Protein 2A2F (pdb70)

Secondary structure (DSSP, 8-state):
-HHHHHHHHHHHHHHHHHHHHHHHHHHHHHHHHTTPBP----HHHHHHHHTTS-----------SSSBTHHHHHHHHHHHHHHHHHHHHHHTT--HHHHHHHHHHHHHHHHHHHHHHHHHHHHT-TTS-HHHHHHHHHHHHHHHTTHHHHHHHHHHHHT-----S---TTHHHHHHHHHHHHHHHHHHTT--TT----S--HHHHHHHHHHHHHHHTTTTTSHHHHHHHHHHHHHHHHHHHHHHHT---TTHHHHHHHHHHHHHHHTT-SSSS--SSTTGGGGHHHHHHHHHHH--

Sequence (296 aa):
NILWELLHNMRDHYNEVLLQRWVHVFREILDKEQFLPMVVQNTEEYECIIERFPFHSEQLEPKKFPFSRMVPEVYHQAKEFMYACMKFAEELTLSPNEVAAMVRKAANLLLTRSFSGCLSVVFRQPSITLTQLIQIIIDTQYLEKAGPFLDEFVCHMTNTERAMFHVARQDAEKQVGLRICSKIDEFFELSAYDWLPGIASAFITDMISYLKSTFDSFAFKLPHIAQAACRRTFEHIAEKIYSIMYDSTGALTQINLDLMQCEFFAASEPVPGLKEGELSKYFLRNRQLLDLLILE

B-factor: mean 80.94, std 17.64, range [48.38, 144.75]

Structure (mmCIF, N/CA/C/O backbone):
data_2A2F
#
_entry.id   2A2F
#
_cell.length_a   80.5
_cell.length_b   93.9
_cell.length_c   123.5
_cell.angle_alpha   90
_cell.angle_beta   90
_cell.angle_gamma   90
#
_symmetry.space_group_name_H-M   'C 2 2 21'
#
loop_
_entity.id
_entity.type
_entity.pdbx_description
1 polymer 'Exocyst complex component Sec15'
2 water water
#
loop_
_atom_site.group_PDB
_atom_site.id
_atom_site.type_symbol
_atom_site.label_atom_id
_atom_site.label_alt_id
_atom_site.label_comp_id
_atom_site.label_asym_id
_atom_site.label_entity_id
_atom_site.label_seq_id
_atom_site.pdbx_PDB_ins_code
_atom_site.Cartn_x
_atom_site.Cartn_y
_atom_site.Cartn_z
_atom_site.occupancy
_atom_site.B_iso_or_equiv
_atom_site.auth_seq_id
_atom_site.auth_comp_id
_atom_site.auth_asym_id
_atom_site.auth_atom_id
_atom_site.pdbx_PDB_model_num
ATOM 1 N N . ASN A 1 3 ? 23.709 31.254 89.824 1.00 77.99 3 ASN X N 1
ATOM 2 C CA . ASN A 1 3 ? 24.509 30.834 91.007 1.00 79.26 3 ASN X CA 1
ATOM 3 C C . ASN A 1 3 ? 25.725 31.745 91.163 1.00 80.78 3 ASN X C 1
ATOM 4 O O . ASN A 1 3 ? 26.717 31.620 90.430 1.00 81.19 3 ASN X O 1
ATOM 9 N N . ILE A 1 4 ? 25.633 32.660 92.129 1.00 79.00 4 ILE X N 1
ATOM 10 C CA . ILE A 1 4 ? 26.685 33.626 92.409 1.00 76.22 4 ILE X CA 1
ATOM 11 C C . ILE A 1 4 ? 28.005 32.963 92.773 1.00 74.42 4 ILE X C 1
ATOM 12 O O . ILE A 1 4 ? 29.074 33.453 92.391 1.00 73.59 4 ILE X O 1
ATOM 17 N N . LEU A 1 5 ? 27.935 31.851 93.502 1.00 72.19 5 LEU X N 1
ATOM 18 C CA . LEU A 1 5 ? 29.144 31.148 93.915 1.00 69.81 5 LEU X CA 1
ATOM 19 C C . LEU A 1 5 ? 29.813 30.468 92.739 1.00 68.34 5 LEU X C 1
ATOM 20 O O . LEU A 1 5 ? 31.030 30.315 92.713 1.00 66.94 5 LEU X O 1
ATOM 25 N N . TRP A 1 6 ? 29.011 30.074 91.761 1.00 69.10 6 TRP X N 1
ATOM 26 C CA . TRP A 1 6 ? 29.520 29.406 90.575 1.00 72.60 6 TRP X CA 1
ATOM 27 C C . TRP A 1 6 ? 30.153 30.445 89.672 1.00 73.21 6 TRP X C 1
ATOM 28 O O . TRP A 1 6 ? 31.254 30.250 89.157 1.00 73.40 6 TRP X O 1
ATOM 39 N N . GLU A 1 7 ? 29.458 31.563 89.489 1.00 75.02 7 GLU X N 1
ATOM 40 C CA . GLU A 1 7 ? 29.982 32.641 88.663 1.00 75.09 7 GLU X CA 1
ATOM 41 C C . GLU A 1 7 ? 31.259 33.195 89.310 1.00 72.49 7 GLU X C 1
ATOM 42 O O . GLU A 1 7 ? 32.144 33.700 88.622 1.00 72.60 7 GLU X O 1
ATOM 48 N N . LEU A 1 8 ? 31.370 33.079 90.628 1.00 69.56 8 LEU X N 1
ATOM 49 C CA . LEU A 1 8 ? 32.566 33.551 91.309 1.00 69.41 8 LEU X CA 1
ATOM 50 C C . LEU A 1 8 ? 33.766 32.653 90.987 1.00 70.65 8 LEU X C 1
ATOM 51 O O . LEU A 1 8 ? 34.878 33.148 90.795 1.00 70.53 8 LEU X O 1
ATOM 56 N N . LEU A 1 9 ? 33.535 31.335 90.940 1.00 70.26 9 LEU X N 1
ATOM 57 C CA . LEU A 1 9 ? 34.581 30.351 90.627 1.00 67.84 9 LEU X CA 1
ATOM 58 C C . LEU A 1 9 ? 35.049 30.606 89.211 1.00 67.54 9 LEU X C 1
ATOM 59 O O . LEU A 1 9 ? 36.249 30.571 88.924 1.00 64.90 9 LEU X O 1
ATOM 64 N N . HIS A 1 10 ? 34.076 30.850 88.338 1.00 68.08 10 HIS X N 1
ATOM 65 C CA . HIS A 1 10 ? 34.328 31.132 86.932 1.00 73.35 10 HIS X CA 1
ATOM 66 C C . HIS A 1 10 ? 35.253 32.309 86.740 1.00 74.16 10 HIS X C 1
ATOM 67 O O . HIS A 1 10 ? 36.190 32.242 85.952 1.00 75.89 10 HIS X O 1
ATOM 74 N N . ASN A 1 11 ? 34.980 33.393 87.459 1.00 74.13 11 ASN X N 1
ATOM 75 C CA . ASN A 1 11 ? 35.790 34.592 87.347 1.00 74.11 11 ASN X CA 1
ATOM 76 C C . ASN A 1 11 ? 37.197 34.335 87.840 1.00 72.39 11 ASN X C 1
ATOM 77 O O . ASN A 1 11 ? 38.163 34.768 87.210 1.00 72.25 11 ASN X O 1
ATOM 82 N N . MET A 1 12 ? 37.323 33.621 88.954 1.00 71.33 12 MET X N 1
ATOM 83 C CA . MET A 1 12 ? 38.645 33.297 89.484 1.00 71.07 12 MET X CA 1
ATOM 84 C C . MET A 1 12 ? 39.478 32.547 88.440 1.00 71.37 12 MET X C 1
ATOM 85 O O . MET A 1 12 ? 40.675 32.811 88.293 1.00 70.69 12 MET X O 1
ATOM 90 N N . ARG A 1 13 ? 38.842 31.626 87.713 1.00 71.63 13 ARG X N 1
ATOM 91 C CA . ARG A 1 13 ? 39.531 30.870 86.673 1.00 72.98 13 ARG X CA 1
ATOM 92 C C . ARG A 1 13 ? 39.920 31.794 85.520 1.00 72.11 13 ARG X C 1
ATOM 93 O O . ARG A 1 13 ? 41.053 31.756 85.047 1.00 72.27 13 ARG X O 1
ATOM 101 N N . ASP A 1 14 ? 38.990 32.626 85.064 1.00 71.88 14 ASP X N 1
ATOM 102 C CA . ASP A 1 14 ? 39.299 33.569 83.989 1.00 71.36 14 ASP X CA 1
ATOM 103 C C . ASP A 1 14 ? 40.438 34.487 84.413 1.00 69.81 14 ASP X C 1
ATOM 104 O O . ASP A 1 14 ? 41.308 34.830 83.615 1.00 69.56 14 ASP X O 1
ATOM 109 N N . HIS A 1 15 ? 40.445 34.886 85.673 1.00 68.93 15 HIS X N 1
ATOM 110 C CA . HIS A 1 15 ? 41.514 35.747 86.133 1.00 70.82 15 HIS X CA 1
ATOM 111 C C . HIS A 1 15 ? 42.839 34.979 86.119 1.00 71.09 15 HIS X C 1
ATOM 112 O O . HIS A 1 15 ? 43.841 35.478 85.597 1.00 71.25 15 HIS X O 1
ATOM 119 N N . TYR A 1 16 ? 42.845 33.768 86.681 1.00 70.69 16 TYR X N 1
ATOM 120 C CA . TYR A 1 16 ? 44.070 32.957 86.729 1.00 70.55 16 TYR X CA 1
ATOM 121 C C . TYR A 1 16 ? 44.644 32.748 85.324 1.00 70.70 16 TYR X C 1
ATOM 122 O O . TYR A 1 16 ? 45.862 32.802 85.117 1.00 68.43 16 TYR X O 1
ATOM 131 N N . ASN A 1 17 ? 43.753 32.499 84.368 1.00 71.14 17 ASN X N 1
ATOM 132 C C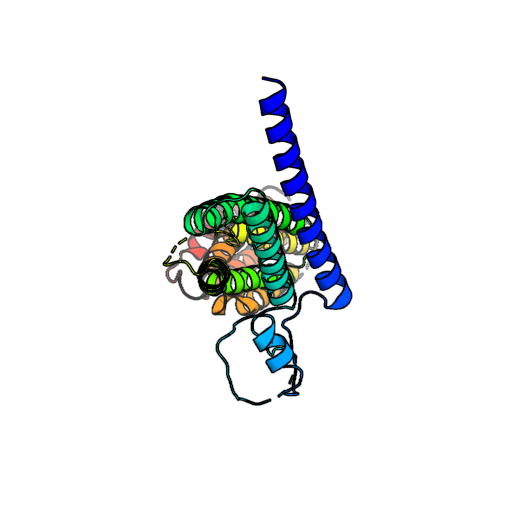A . ASN A 1 17 ? 44.146 32.295 82.983 1.00 72.81 17 ASN X CA 1
ATOM 133 C C . ASN A 1 17 ? 44.794 33.567 82.474 1.00 73.64 17 ASN X C 1
ATOM 134 O O . ASN A 1 17 ? 45.796 33.523 81.763 1.00 75.72 17 ASN X O 1
ATOM 139 N N . GLU A 1 18 ? 44.210 34.698 82.859 1.00 73.72 18 GLU X N 1
ATOM 140 C CA . GLU A 1 18 ? 44.687 36.012 82.454 1.00 72.42 18 GLU X CA 1
ATOM 141 C C . GLU A 1 18 ? 46.067 36.305 83.025 1.00 70.12 18 GLU X C 1
ATOM 142 O O . GLU A 1 18 ? 46.922 36.864 82.350 1.00 71.02 18 GLU X O 1
ATOM 148 N N . VAL A 1 19 ? 46.284 35.938 84.279 1.00 67.61 19 VAL X N 1
ATOM 149 C CA . VAL A 1 19 ? 47.583 36.150 84.899 1.00 64.72 19 VAL X CA 1
ATOM 150 C C . VAL A 1 19 ? 48.646 35.288 84.204 1.00 66.24 19 VAL X C 1
ATOM 151 O O . VAL A 1 19 ? 49.798 35.694 84.074 1.00 65.29 19 VAL X O 1
ATOM 155 N N . LEU A 1 20 ? 48.251 34.099 83.756 1.00 67.11 20 LEU X N 1
ATOM 156 C CA . LEU A 1 20 ? 49.162 33.194 83.062 1.00 69.31 20 LEU X CA 1
ATOM 157 C C . LEU A 1 20 ? 49.446 33.691 81.654 1.00 70.60 20 LEU X C 1
ATOM 158 O O . LEU A 1 20 ? 50.594 33.718 81.206 1.00 69.83 20 LEU X O 1
ATOM 163 N N . LEU A 1 21 ? 48.383 34.063 80.954 1.00 71.10 21 LEU X N 1
ATOM 164 C CA . LEU A 1 21 ? 48.498 34.563 79.597 1.00 71.91 21 LEU X CA 1
ATOM 165 C C . LEU A 1 21 ? 49.409 35.784 79.577 1.00 73.59 21 LEU X C 1
ATOM 166 O O . LEU A 1 21 ? 50.314 35.890 78.746 1.00 74.80 21 LEU X O 1
ATOM 171 N N . GLN A 1 22 ? 49.188 36.705 80.500 1.00 74.20 22 GLN X N 1
ATOM 172 C CA . GLN A 1 22 ? 50.008 37.898 80.538 1.00 76.42 22 GLN X CA 1
ATOM 173 C C . GLN A 1 22 ? 51.420 37.633 81.043 1.00 75.59 22 GLN X C 1
ATOM 174 O O . GLN A 1 22 ? 52.311 38.468 80.895 1.00 77.18 22 GLN X O 1
ATOM 180 N N . ARG A 1 23 ? 51.631 36.462 81.627 1.00 74.84 23 ARG X N 1
ATOM 181 C CA . ARG A 1 23 ? 52.959 36.096 82.099 1.00 72.75 23 ARG X CA 1
ATOM 182 C C . ARG A 1 23 ? 53.702 35.527 80.896 1.00 70.54 23 ARG X C 1
ATOM 183 O O . ARG A 1 23 ? 54.880 35.804 80.694 1.00 69.52 23 ARG X O 1
ATOM 191 N N . TRP A 1 24 ? 52.995 34.735 80.094 1.00 68.94 24 TRP X N 1
ATOM 192 C CA . TRP A 1 24 ? 53.566 34.147 78.889 1.00 69.12 24 TRP X CA 1
ATOM 193 C C . TRP A 1 24 ? 53.996 35.263 77.952 1.00 70.63 24 TRP X C 1
ATOM 194 O O . TRP A 1 24 ? 55.056 35.198 77.320 1.00 72.36 24 TRP X O 1
ATOM 205 N N . VAL A 1 25 ? 53.153 36.287 77.854 1.00 71.30 25 VAL X N 1
ATOM 206 C CA . VAL A 1 25 ? 53.427 37.422 76.986 1.00 68.94 25 VAL X CA 1
ATOM 207 C C . VAL A 1 25 ? 54.637 38.201 77.453 1.00 67.80 25 VAL X C 1
ATOM 208 O O . VAL A 1 25 ? 55.391 38.720 76.643 1.00 69.67 25 VAL X O 1
ATOM 212 N N . HIS A 1 26 ? 54.840 38.259 78.760 1.00 68.69 26 HIS X N 1
ATOM 213 C CA . HIS A 1 26 ? 55.987 38.965 79.303 1.00 69.33 26 HIS X CA 1
ATOM 214 C C . HIS A 1 26 ? 57.305 38.259 78.966 1.00 70.33 26 HIS X C 1
ATOM 215 O O . HIS A 1 26 ? 58.306 38.932 78.692 1.00 73.18 26 HIS X O 1
ATOM 222 N N . VAL A 1 27 ? 57.327 36.923 78.972 1.00 68.10 27 VAL X N 1
ATOM 223 C CA . VAL A 1 27 ? 58.577 36.236 78.649 1.00 67.87 27 VAL X CA 1
ATOM 224 C C . VAL A 1 27 ? 58.875 36.392 77.162 1.00 69.51 27 VAL X C 1
ATOM 225 O O . VAL A 1 27 ? 60.037 36.370 76.761 1.00 70.49 27 VAL X O 1
ATOM 229 N N . PHE A 1 28 ? 57.829 36.568 76.352 1.00 70.55 28 PHE X N 1
ATOM 230 C CA . PHE A 1 28 ? 58.000 36.748 74.914 1.00 71.82 28 PHE X CA 1
ATOM 231 C C . PHE A 1 28 ? 58.563 38.124 74.578 1.00 74.51 28 PHE X C 1
ATOM 232 O O . PHE A 1 28 ? 59.406 38.248 73.697 1.00 74.41 28 PHE X O 1
ATOM 240 N N . ARG A 1 29 ? 58.093 39.163 75.261 1.00 77.46 29 ARG X N 1
ATOM 241 C CA . ARG A 1 29 ? 58.605 40.505 75.001 1.00 80.58 29 ARG X CA 1
ATOM 242 C C . ARG A 1 29 ? 60.078 40.545 75.387 1.00 82.57 29 ARG X C 1
ATOM 243 O O . ARG A 1 29 ? 60.907 41.058 74.639 1.00 82.73 29 ARG X O 1
ATOM 251 N N . GLU A 1 30 ? 60.393 39.999 76.559 1.00 84.70 30 GLU X N 1
ATOM 252 C CA . GLU A 1 30 ? 61.766 39.980 77.052 1.00 88.01 30 GLU X CA 1
ATOM 253 C C . GLU A 1 30 ? 62.720 39.272 76.110 1.00 87.64 30 GLU X C 1
ATOM 254 O O . GLU A 1 30 ? 63.790 39.789 75.796 1.00 89.86 30 GLU X O 1
ATOM 260 N N . ILE A 1 31 ? 62.344 38.078 75.672 1.00 86.17 31 ILE X N 1
ATOM 261 C CA . ILE A 1 31 ? 63.198 37.320 74.780 1.00 84.95 31 ILE X CA 1
ATOM 262 C C . ILE A 1 31 ? 63.326 37.984 73.411 1.00 84.61 31 ILE X C 1
ATOM 263 O O . ILE A 1 31 ? 64.322 37.807 72.718 1.00 85.95 31 ILE X O 1
ATOM 268 N N . LEU A 1 32 ? 62.339 38.776 73.027 1.00 84.09 32 LEU X N 1
ATOM 269 C CA . LEU A 1 32 ? 62.424 39.452 71.749 1.00 85.54 32 LEU X CA 1
ATOM 270 C C . LEU A 1 32 ? 63.383 40.633 71.888 1.00 87.45 32 LEU X C 1
ATOM 271 O O . LEU A 1 32 ? 64.208 40.890 71.010 1.00 88.26 32 LEU X O 1
ATOM 276 N N . ASP A 1 33 ? 63.278 41.340 73.009 1.00 88.54 33 ASP X N 1
ATOM 277 C CA . ASP A 1 33 ? 64.117 42.502 73.273 1.00 88.08 33 ASP X CA 1
ATOM 278 C C . ASP A 1 33 ? 65.556 42.181 73.642 1.00 86.79 33 ASP X C 1
ATOM 279 O O . ASP A 1 33 ? 66.485 42.724 73.053 1.00 85.90 33 ASP X O 1
ATOM 284 N N . LYS A 1 34 ? 65.744 41.298 74.612 1.00 86.51 34 LYS X N 1
ATOM 285 C CA . LYS A 1 34 ? 67.090 40.959 75.054 1.00 87.54 34 LYS X CA 1
ATOM 286 C C . LYS A 1 34 ? 67.888 40.037 74.134 1.00 87.79 34 LYS X C 1
ATOM 287 O O . LYS A 1 34 ? 69.109 40.188 74.021 1.00 88.82 34 LYS X O 1
ATOM 293 N N . GLU A 1 35 ? 67.215 39.094 73.475 1.00 87.75 35 GLU X N 1
ATOM 294 C CA . GLU A 1 35 ? 67.905 38.154 72.595 1.00 86.30 35 GLU X CA 1
ATOM 295 C C . GLU A 1 35 ? 67.371 38.062 71.173 1.00 84.99 35 GLU X C 1
ATOM 296 O O . GLU A 1 35 ? 67.791 37.202 70.405 1.00 84.79 35 GLU X O 1
ATOM 302 N N . GLN A 1 36 ? 66.449 38.945 70.818 1.00 83.27 36 GLN X N 1
ATOM 303 C CA . GLN A 1 36 ? 65.888 38.952 69.472 1.00 83.70 36 GLN X CA 1
ATOM 304 C C . GLN A 1 36 ? 65.453 37.570 68.959 1.00 82.02 36 GLN X C 1
ATOM 305 O O . GLN A 1 36 ? 65.587 37.281 67.767 1.00 80.58 36 GLN X O 1
ATOM 311 N N . PHE A 1 37 ? 64.934 36.731 69.857 1.00 80.64 37 PHE X N 1
ATOM 312 C CA . PHE A 1 37 ? 64.459 35.375 69.531 1.00 78.71 37 PHE X CA 1
ATOM 313 C C . PHE A 1 37 ? 65.364 34.500 68.674 1.00 79.08 37 PHE X C 1
ATOM 314 O O . PHE A 1 37 ? 64.896 33.848 67.739 1.00 76.79 37 PHE X O 1
ATOM 322 N N . LEU A 1 38 ? 66.651 34.470 68.996 1.00 81.68 38 LEU X N 1
ATOM 323 C CA . LEU A 1 38 ? 67.595 33.658 68.234 1.00 84.05 38 LEU X CA 1
ATOM 324 C C . LEU A 1 38 ? 67.935 32.388 68.986 1.00 86.22 38 LEU X C 1
ATOM 325 O O . LEU A 1 38 ? 67.886 32.360 70.217 1.00 86.85 38 LEU X O 1
ATOM 330 N N . PRO A 1 39 ? 68.265 31.310 68.255 1.00 88.08 39 PRO X N 1
ATOM 331 C CA . PRO A 1 39 ? 68.616 30.044 68.906 1.00 89.98 39 PRO X CA 1
ATOM 332 C C . PRO A 1 39 ? 69.715 30.277 69.942 1.00 92.02 39 PRO X C 1
ATOM 333 O O . PRO A 1 39 ? 70.642 31.062 69.712 1.00 91.11 39 PRO X O 1
ATOM 337 N N . MET A 1 40 ? 69.599 29.616 71.089 1.00 94.92 40 MET X N 1
ATOM 338 C CA . MET A 1 40 ? 70.600 29.758 72.137 1.00 98.05 40 MET X CA 1
ATOM 339 C C . MET A 1 40 ? 71.913 29.123 71.692 1.00 101.91 40 MET X C 1
ATOM 340 O O . MET A 1 40 ? 71.958 27.947 71.316 1.00 101.75 40 MET X O 1
ATOM 345 N N . VAL A 1 41 ? 72.980 29.910 71.726 1.00 106.40 41 VAL X N 1
ATOM 346 C CA . VAL A 1 41 ? 74.286 29.409 71.339 1.00 111.15 41 VAL X CA 1
ATOM 347 C C . VAL A 1 41 ? 75.265 29.562 72.487 1.00 114.54 41 VAL X C 1
ATOM 348 O O . VAL A 1 41 ? 75.341 30.617 73.117 1.00 114.82 41 VAL X O 1
ATOM 352 N N . VAL A 1 42 ? 76.014 28.498 72.753 1.00 118.47 42 VAL X N 1
ATOM 353 C CA . VAL A 1 42 ? 76.985 28.503 73.834 1.00 122.24 42 VAL X CA 1
ATOM 354 C C . VAL A 1 42 ? 78.089 27.467 73.626 1.00 124.10 42 VAL X C 1
ATOM 355 O O . VAL A 1 42 ? 77.886 26.448 72.963 1.00 124.08 42 VAL X O 1
ATOM 359 N N . GLN A 1 43 ? 79.261 27.757 74.190 1.00 126.19 43 GLN X N 1
ATOM 360 C CA . GLN A 1 43 ? 80.419 26.868 74.136 1.00 127.74 43 GLN X CA 1
ATOM 361 C C . GLN A 1 43 ? 81.089 26.975 75.492 1.00 128.30 43 GLN X C 1
ATOM 362 O O . GLN A 1 43 ? 82.027 27.746 75.675 1.00 128.78 43 GLN X O 1
ATOM 368 N N . ASN A 1 44 ? 80.591 26.199 76.442 1.00 129.27 44 ASN X N 1
ATOM 369 C CA . ASN A 1 44 ? 81.109 26.220 77.798 1.00 130.32 44 ASN X CA 1
ATOM 370 C C . ASN A 1 44 ? 80.177 25.321 78.593 1.00 130.95 44 ASN X C 1
ATOM 371 O O . ASN A 1 44 ? 79.044 25.701 78.887 1.00 131.31 44 ASN X O 1
ATOM 376 N N . THR A 1 45 ? 80.652 24.125 78.918 1.00 131.48 45 THR X N 1
ATOM 377 C CA . THR A 1 45 ? 79.866 23.155 79.669 1.00 131.87 45 THR X CA 1
ATOM 378 C C . THR A 1 45 ? 79.031 23.794 80.777 1.00 132.48 45 THR X C 1
ATOM 379 O O . THR A 1 45 ? 77.859 23.454 80.944 1.00 133.34 45 THR X O 1
ATOM 383 N N . GLU A 1 46 ? 79.624 24.722 81.525 1.00 132.83 46 GLU X N 1
ATOM 384 C CA . GLU A 1 46 ? 78.909 25.403 82.607 1.00 133.08 46 GLU X CA 1
ATOM 385 C C . GLU A 1 46 ? 77.760 26.271 82.102 1.00 132.41 46 GLU X C 1
ATOM 386 O O . GLU A 1 46 ? 77.259 27.141 82.815 1.00 131.91 46 GLU X O 1
ATOM 392 N N . GLU A 1 47 ? 77.354 26.025 80.862 1.00 131.73 47 GLU X N 1
ATOM 393 C CA . GLU A 1 47 ? 76.257 26.753 80.247 1.00 130.88 47 GLU X CA 1
ATOM 394 C C . GLU A 1 47 ? 75.403 25.729 79.518 1.00 129.33 47 GLU X C 1
ATOM 395 O O . GLU A 1 47 ? 74.182 25.715 79.655 1.00 129.60 47 GLU X O 1
ATOM 401 N N . TYR A 1 48 ? 76.058 24.868 78.746 1.00 126.99 48 TYR X N 1
ATOM 402 C CA . TYR A 1 48 ? 75.357 23.831 78.006 1.00 124.85 48 TYR X CA 1
ATOM 403 C C . TYR A 1 48 ? 74.488 23.017 78.955 1.00 124.82 48 TYR X C 1
ATOM 404 O O . TYR A 1 48 ? 73.317 22.761 78.678 1.00 125.61 48 TYR X O 1
ATOM 413 N N . GLU A 1 49 ? 75.067 22.599 80.074 1.00 123.83 49 GLU X N 1
ATOM 414 C CA . GLU A 1 49 ? 74.313 21.819 81.038 1.00 122.54 49 GLU X CA 1
ATOM 415 C C . GLU A 1 49 ? 73.387 22.726 81.833 1.00 120.58 49 GLU X C 1
ATOM 416 O O . GLU A 1 49 ? 72.382 22.268 82.378 1.00 120.37 49 GLU X O 1
ATOM 422 N N . CYS A 1 50 ? 73.721 24.014 81.892 1.00 118.14 50 CYS X N 1
ATOM 423 C CA . CYS A 1 50 ? 72.887 24.977 82.604 1.00 115.92 50 CYS X CA 1
ATOM 424 C C . CYS A 1 50 ? 71.550 25.075 81.871 1.00 113.50 50 CYS X C 1
ATOM 425 O O . CYS A 1 50 ? 70.544 25.526 82.421 1.00 113.29 50 CYS X O 1
ATOM 428 N N . ILE A 1 51 ? 71.564 24.648 80.613 1.00 110.30 51 ILE X N 1
ATOM 429 C CA . ILE A 1 51 ? 70.381 24.640 79.773 1.00 106.68 51 ILE X CA 1
ATOM 430 C C . ILE A 1 51 ? 69.782 23.240 79.870 1.00 105.91 51 ILE X C 1
ATOM 431 O O . ILE A 1 51 ? 68.581 23.080 80.062 1.00 105.82 51 ILE X O 1
ATOM 436 N N . ILE A 1 52 ? 70.637 22.228 79.751 1.00 105.21 52 ILE X N 1
ATOM 437 C CA . ILE A 1 52 ? 70.215 20.833 79.827 1.00 104.04 52 ILE X CA 1
ATOM 438 C C . ILE A 1 52 ? 69.503 20.511 81.138 1.00 103.41 52 ILE X C 1
ATOM 439 O O . ILE A 1 52 ? 68.706 19.582 81.204 1.00 102.93 52 ILE X O 1
ATOM 444 N N . GLU A 1 53 ? 69.787 21.278 82.182 1.00 103.49 53 GLU X N 1
ATOM 445 C CA . GLU A 1 53 ? 69.163 21.044 83.477 1.00 104.19 53 GLU X CA 1
ATOM 446 C C . GLU A 1 53 ? 67.821 21.742 83.622 1.00 103.59 53 GLU X C 1
ATOM 447 O O . GLU A 1 53 ? 66.923 21.242 84.300 1.00 104.02 53 GLU X O 1
ATOM 453 N N . ARG A 1 54 ? 67.690 22.900 82.985 1.00 102.87 54 ARG X N 1
ATOM 454 C CA . ARG A 1 54 ? 66.459 23.683 83.036 1.00 101.66 54 ARG X CA 1
ATOM 455 C C . ARG A 1 54 ? 65.422 23.129 82.054 1.00 100.18 54 ARG X C 1
ATOM 456 O O . ARG A 1 54 ? 64.219 23.309 82.249 1.00 99.14 54 ARG X O 1
ATOM 464 N N . PHE A 1 55 ? 65.905 22.446 81.016 1.00 98.32 55 PHE X N 1
ATOM 465 C CA . PHE A 1 55 ? 65.056 21.873 79.977 1.00 97.21 55 PHE X CA 1
ATOM 466 C C . PHE A 1 55 ? 65.642 20.562 79.430 1.00 98.86 55 PHE X C 1
ATOM 467 O O . PHE A 1 55 ? 66.719 20.551 78.842 1.00 97.60 55 PHE X O 1
ATOM 475 N N . PRO A 1 56 ? 64.917 19.444 79.593 1.00 101.44 56 PRO X N 1
ATOM 476 C CA . PRO A 1 56 ? 65.315 18.100 79.147 1.00 103.47 56 PRO X CA 1
ATOM 477 C C . PRO A 1 56 ? 65.463 17.913 77.637 1.00 105.21 56 PRO X C 1
ATOM 478 O O . PRO A 1 56 ? 64.493 17.600 76.944 1.00 105.45 56 PRO X O 1
ATOM 482 N N . PHE A 1 57 ? 66.681 18.070 77.133 1.00 107.19 57 PHE X N 1
ATOM 483 C CA . PHE A 1 57 ? 66.928 17.930 75.703 1.00 109.29 57 PHE X CA 1
ATOM 484 C C . PHE A 1 57 ? 68.031 16.912 75.391 1.00 111.58 57 PHE X C 1
ATOM 485 O O . PHE A 1 57 ? 69.146 17.020 75.900 1.00 111.65 57 PHE X O 1
ATOM 493 N N . HIS A 1 58 ? 67.708 15.925 74.554 1.00 114.66 58 HIS X N 1
ATOM 494 C CA . HIS A 1 58 ? 68.653 14.877 74.158 1.00 117.44 58 HIS X CA 1
ATOM 495 C C . HIS A 1 58 ? 69.969 15.453 73.625 1.00 119.74 58 HIS X C 1
ATOM 496 O O . HIS A 1 58 ? 70.011 16.065 72.556 1.00 120.12 58 HIS X O 1
ATOM 498 N N . SER A 1 59 ? 71.041 15.215 74.373 1.00 122.66 59 SER X N 1
ATOM 499 C CA . SER A 1 59 ? 72.386 15.718 74.074 1.00 125.38 59 SER X CA 1
ATOM 500 C C . SER A 1 59 ? 73.036 15.529 72.697 1.00 126.79 59 SER X C 1
ATOM 501 O O . SER A 1 59 ? 72.500 14.885 71.791 1.00 126.75 59 SER X O 1
ATOM 504 N N . GLU A 1 60 ? 74.217 16.135 72.591 1.00 128.44 60 GLU X N 1
ATOM 505 C CA . GLU A 1 60 ? 75.090 16.108 71.423 1.00 129.68 60 GLU X CA 1
ATOM 506 C C . GLU A 1 60 ? 76.455 16.433 72.032 1.00 131.60 60 GLU X C 1
ATOM 507 O O . GLU A 1 60 ? 76.527 16.852 73.188 1.00 131.34 60 GLU X O 1
ATOM 513 N N . GLN A 1 61 ? 77.534 16.253 71.280 1.00 134.05 61 GLN X N 1
ATOM 514 C CA . GLN A 1 61 ? 78.862 16.511 71.837 1.00 136.47 61 GLN X CA 1
ATOM 515 C C . GLN A 1 61 ? 79.693 17.497 71.027 1.00 138.04 61 GLN X C 1
ATOM 516 O O . GLN A 1 61 ? 80.538 18.210 71.570 1.00 138.43 61 GLN X O 1
ATOM 522 N N . LEU A 1 62 ? 79.451 17.523 69.723 1.00 139.58 62 LEU X N 1
ATOM 523 C CA . LEU A 1 62 ? 80.190 18.385 68.812 1.00 140.92 62 LEU X CA 1
ATOM 524 C C . LEU A 1 62 ? 80.391 19.841 69.212 1.00 141.04 62 LEU X C 1
ATOM 525 O O . LEU A 1 62 ? 79.543 20.460 69.854 1.00 141.88 62 LEU X O 1
ATOM 530 N N . GLU A 1 63 ? 81.544 20.362 68.809 1.00 140.60 63 GLU X N 1
ATOM 531 C CA . GLU A 1 63 ? 81.957 21.740 69.036 1.00 140.31 63 GLU X CA 1
ATOM 532 C C . GLU A 1 63 ? 81.099 22.525 70.011 1.00 139.88 63 GLU X C 1
ATOM 533 O O . GLU A 1 63 ? 80.879 23.719 69.817 1.00 139.35 63 GLU X O 1
ATOM 539 N N . PRO A 1 68 ? 76.973 32.015 65.633 1.00 122.82 68 PRO X N 1
ATOM 540 C CA . PRO A 1 68 ? 75.653 31.657 66.168 1.00 122.57 68 PRO X CA 1
ATOM 541 C C . PRO A 1 68 ? 75.186 30.229 65.821 1.00 121.42 68 PRO X C 1
ATOM 542 O O . PRO A 1 68 ? 75.986 29.389 65.387 1.00 121.97 68 PRO X O 1
ATOM 546 N N . LYS A 1 69 ? 73.893 29.970 66.037 1.00 118.88 69 LYS X N 1
ATOM 547 C CA . LYS A 1 69 ? 73.260 28.677 65.755 1.00 115.99 69 LYS X CA 1
ATOM 548 C C . LYS A 1 69 ? 73.849 27.511 66.564 1.00 113.30 69 LYS X C 1
ATOM 549 O O . LYS A 1 69 ? 74.793 26.849 66.118 1.00 114.48 69 LYS X O 1
ATOM 555 N N . LYS A 1 70 ? 73.294 27.249 67.743 1.00 108.13 70 LYS X N 1
ATOM 556 C CA . LYS A 1 70 ? 73.785 26.150 68.571 1.00 102.52 70 LYS X CA 1
ATOM 557 C C . LYS A 1 70 ? 72.612 25.227 68.877 1.00 98.15 70 LYS X C 1
ATOM 558 O O . LYS A 1 70 ? 72.464 24.173 68.261 1.00 97.02 70 LYS X O 1
ATOM 564 N N . PHE A 1 71 ? 71.778 25.624 69.833 1.00 93.32 71 PHE X N 1
ATOM 565 C CA . PHE A 1 71 ? 70.596 24.842 70.186 1.00 87.01 71 PHE X CA 1
ATOM 566 C C . PHE A 1 71 ? 69.515 25.111 69.142 1.00 81.63 71 PHE X C 1
ATOM 567 O O . PHE A 1 71 ? 69.426 26.214 68.605 1.00 81.38 71 PHE X O 1
ATOM 575 N N . PRO A 1 72 ? 68.677 24.105 68.839 1.00 77.14 72 PRO X N 1
ATOM 576 C CA . PRO A 1 72 ? 67.609 24.265 67.847 1.00 74.00 72 PRO X CA 1
ATOM 577 C C . PRO A 1 72 ? 66.568 25.296 68.277 1.00 72.31 72 PRO X C 1
ATOM 578 O O . PRO A 1 72 ? 65.874 25.870 67.447 1.00 71.38 72 PRO X O 1
ATOM 582 N N . PHE A 1 73 ? 66.477 25.529 69.582 1.00 70.50 73 PHE X N 1
ATOM 583 C CA . PHE A 1 73 ? 65.491 26.439 70.125 1.00 68.93 73 PHE X CA 1
ATOM 584 C C . PHE A 1 73 ? 66.019 27.678 70.840 1.00 69.46 73 PHE X C 1
ATOM 585 O O . PHE A 1 73 ? 67.169 27.721 71.262 1.00 70.91 73 PHE X O 1
ATOM 593 N N . SER A 1 74 ? 65.163 28.688 70.971 1.00 68.48 74 SER X N 1
ATOM 594 C CA . SER A 1 74 ? 65.539 29.923 71.646 1.00 68.00 74 SER X CA 1
ATOM 595 C C . SER A 1 74 ? 65.302 29.803 73.156 1.00 68.97 74 SER X C 1
ATOM 596 O O . SER A 1 74 ? 64.781 28.794 73.640 1.00 68.49 74 SER X O 1
ATOM 599 N N . ARG A 1 75 ? 65.662 30.848 73.893 1.00 68.31 75 ARG X N 1
ATOM 600 C CA . ARG A 1 75 ? 65.512 30.853 75.340 1.00 69.86 75 ARG X CA 1
ATOM 601 C C . ARG A 1 75 ? 64.062 30.745 75.814 1.00 69.07 75 ARG X C 1
ATOM 602 O O . ARG A 1 75 ? 63.797 30.437 76.972 1.00 68.98 75 ARG X O 1
ATOM 610 N N . MET A 1 76 ? 63.120 31.005 74.920 1.00 67.95 76 MET X N 1
ATOM 611 C CA . MET A 1 76 ? 61.718 30.921 75.276 1.00 66.43 76 MET X CA 1
ATOM 612 C C . MET A 1 76 ? 61.388 29.518 75.766 1.00 67.35 76 MET X C 1
ATOM 613 O O . MET A 1 76 ? 60.626 29.344 76.716 1.00 68.27 76 MET X O 1
ATOM 618 N N . VAL A 1 77 ? 61.988 28.517 75.131 1.00 66.97 77 VAL X N 1
ATOM 619 C CA . VAL A 1 77 ? 61.733 27.131 75.480 1.00 65.78 77 VAL X CA 1
ATOM 620 C C . VAL A 1 77 ? 62.070 26.754 76.915 1.00 67.37 77 VAL X C 1
ATOM 621 O O . VAL A 1 77 ? 61.238 26.198 77.628 1.00 68.30 77 VAL X O 1
ATOM 625 N N . PRO A 1 78 ? 63.298 27.030 77.365 1.00 69.37 78 PRO X N 1
ATOM 626 C CA . PRO A 1 78 ? 63.572 26.648 78.753 1.00 69.42 78 PRO X CA 1
ATOM 627 C C . PRO A 1 78 ? 62.746 27.455 79.746 1.00 70.27 78 PRO X C 1
ATOM 628 O O . PRO A 1 78 ? 62.230 26.925 80.742 1.00 69.45 78 PRO X O 1
ATOM 632 N N . GLU A 1 79 ? 62.620 28.744 79.459 1.00 70.62 79 GLU X N 1
ATOM 633 C CA . GLU A 1 79 ? 61.877 29.642 80.319 1.00 68.84 79 GLU X CA 1
ATOM 634 C C . GLU A 1 79 ? 60.434 29.169 80.458 1.00 64.93 79 GLU X C 1
ATOM 635 O O . GLU A 1 79 ? 59.953 28.981 81.568 1.00 65.02 79 GLU X O 1
ATOM 641 N N . VAL A 1 80 ? 59.752 28.964 79.338 1.00 60.84 80 VAL X N 1
ATOM 642 C CA . VAL A 1 80 ? 58.369 28.505 79.375 1.00 59.58 80 VAL X CA 1
ATOM 643 C C . VAL A 1 80 ? 58.230 27.149 80.075 1.00 59.86 80 VAL X C 1
ATOM 644 O O . VAL A 1 80 ? 57.333 26.964 80.908 1.00 60.38 80 VAL X O 1
ATOM 648 N N . TYR A 1 81 ? 59.115 26.208 79.747 1.00 58.91 81 TYR X N 1
ATOM 649 C CA . TYR A 1 81 ? 59.089 24.881 80.360 1.00 58.50 81 TYR X CA 1
ATOM 650 C C . TYR A 1 81 ? 59.186 25.013 81.876 1.00 59.10 81 TYR X C 1
ATOM 651 O O . TYR A 1 81 ? 58.448 24.368 82.644 1.00 57.72 81 TYR X O 1
ATOM 660 N N . HIS A 1 82 ? 60.128 25.847 82.297 1.00 58.86 82 HIS X N 1
ATOM 661 C CA . HIS A 1 82 ? 60.357 26.108 83.707 1.00 60.17 82 HIS X CA 1
ATOM 662 C C . HIS A 1 82 ? 59.106 26.679 84.371 1.00 60.26 82 HIS X C 1
ATOM 663 O O . HIS A 1 82 ? 58.722 26.246 85.456 1.00 60.12 82 HIS X O 1
ATOM 670 N N . GLN A 1 83 ? 58.474 27.649 83.711 1.00 61.37 83 GLN X N 1
ATOM 671 C CA . GLN A 1 83 ? 57.278 28.287 84.243 1.00 61.95 83 GLN X CA 1
ATOM 672 C C . GLN A 1 83 ? 56.117 27.299 84.364 1.00 59.67 83 GLN X C 1
ATOM 673 O O . GLN A 1 83 ? 55.372 27.329 85.335 1.00 59.06 83 GLN X O 1
ATOM 679 N N . ALA A 1 84 ? 55.956 26.427 83.378 1.00 59.86 84 ALA X N 1
ATOM 680 C CA . ALA A 1 84 ? 54.890 25.420 83.436 1.00 59.83 84 ALA X CA 1
ATOM 681 C C . ALA A 1 84 ? 55.143 24.539 84.651 1.00 57.59 84 ALA X C 1
ATOM 682 O O . ALA A 1 84 ? 54.223 24.188 85.377 1.00 57.09 84 ALA X O 1
ATOM 684 N N . LYS A 1 85 ? 56.409 24.203 84.868 1.00 59.66 85 LYS X N 1
ATOM 685 C CA . LYS A 1 85 ? 56.826 23.364 85.992 1.00 60.53 85 LYS X CA 1
ATOM 686 C C . LYS A 1 85 ? 56.505 24.020 87.331 1.00 60.20 85 LYS X C 1
ATOM 687 O O . LYS A 1 85 ? 55.992 23.371 88.233 1.00 60.35 85 LYS X O 1
ATOM 693 N N . GLU A 1 86 ? 56.804 25.310 87.464 1.00 62.51 86 GLU X N 1
ATOM 694 C CA . GLU A 1 86 ? 56.506 26.028 88.707 1.00 62.61 86 GLU X CA 1
ATOM 695 C C . GLU A 1 86 ? 54.997 26.064 88.956 1.00 60.14 86 GLU X C 1
ATOM 696 O O . GLU A 1 86 ? 54.549 26.004 90.091 1.00 59.72 86 GLU X O 1
ATOM 702 N N . PHE A 1 87 ? 54.218 26.169 87.887 1.00 59.27 87 PHE X N 1
ATOM 703 C CA . PHE A 1 87 ? 52.765 26.173 87.992 1.00 58.84 87 PHE X CA 1
ATOM 704 C C . PHE A 1 87 ? 52.252 24.833 88.558 1.00 58.18 87 PHE X C 1
ATOM 705 O O . PHE A 1 87 ? 51.470 24.800 89.506 1.00 58.16 87 PHE X O 1
ATOM 713 N N . MET A 1 88 ? 52.693 23.729 87.963 1.00 58.64 88 MET X N 1
ATOM 714 C CA . MET A 1 88 ? 52.301 22.387 88.402 1.00 56.98 88 MET X CA 1
ATOM 715 C C . MET A 1 88 ? 52.657 22.210 89.861 1.00 55.30 88 MET X C 1
ATOM 716 O O . MET A 1 88 ? 51.876 21.684 90.658 1.00 50.30 88 MET X O 1
ATOM 721 N N . TYR A 1 89 ? 53.855 22.655 90.211 1.00 54.45 89 TYR X N 1
ATOM 722 C CA . TYR A 1 89 ? 54.294 22.553 91.586 1.00 57.64 89 TYR X CA 1
ATOM 723 C C . TYR A 1 89 ? 53.302 23.287 92.463 1.00 60.83 89 TYR X C 1
ATOM 724 O O . TYR A 1 89 ? 52.793 22.726 93.434 1.00 65.33 89 TYR X O 1
ATOM 733 N N . ALA A 1 90 ? 53.017 24.542 92.118 1.00 61.81 90 ALA X N 1
ATOM 734 C CA . ALA A 1 90 ? 52.072 25.339 92.890 1.00 62.24 90 ALA X CA 1
ATOM 735 C C . ALA A 1 90 ? 50.776 24.582 93.108 1.00 62.02 90 ALA X C 1
ATOM 736 O O . ALA A 1 90 ? 50.321 24.446 94.233 1.00 63.67 90 ALA X O 1
ATOM 738 N N . CYS A 1 91 ? 50.183 24.093 92.028 1.00 61.59 91 CYS X N 1
ATOM 739 C CA . CYS A 1 91 ? 48.923 23.373 92.126 1.00 65.10 91 CYS X CA 1
ATOM 740 C C . CYS A 1 91 ? 48.925 22.144 93.019 1.00 65.38 91 CYS X C 1
ATOM 741 O O . CYS A 1 91 ? 47.982 21.957 93.782 1.00 65.49 91 CYS X O 1
ATOM 744 N N . MET A 1 92 ? 49.960 21.305 92.928 1.00 65.88 92 MET X N 1
ATOM 745 C CA . MET A 1 92 ? 50.025 20.100 93.761 1.00 68.33 92 MET X CA 1
ATOM 746 C C . MET A 1 92 ? 50.144 20.501 95.209 1.00 67.87 92 MET X C 1
ATOM 747 O O . MET A 1 92 ? 49.441 19.976 96.071 1.00 68.52 92 MET X O 1
ATOM 752 N N . LYS A 1 93 ? 51.036 21.445 95.469 1.00 68.35 93 LYS X N 1
ATOM 753 C CA . LYS A 1 93 ? 51.243 21.961 96.818 1.00 68.91 93 LYS X CA 1
ATOM 754 C C . LYS A 1 93 ? 49.894 22.423 97.367 1.00 67.31 93 LYS X C 1
ATOM 755 O O . LYS A 1 93 ? 49.517 22.122 98.495 1.00 70.21 93 LYS X O 1
ATOM 761 N N . PHE A 1 94 ? 49.171 23.166 96.547 1.00 64.77 94 PHE X N 1
ATOM 762 C CA . PHE A 1 94 ? 47.877 23.698 96.919 1.00 64.33 94 PHE X CA 1
ATOM 763 C C . PHE A 1 94 ? 46.843 22.585 97.110 1.00 64.12 94 PHE X C 1
ATOM 764 O O . PHE A 1 94 ? 46.086 22.602 98.072 1.00 62.32 94 PHE X O 1
ATOM 772 N N . ALA A 1 95 ? 46.813 21.619 96.197 1.00 66.07 95 ALA X N 1
ATOM 773 C CA . ALA A 1 95 ? 45.856 20.514 96.289 1.00 68.71 95 ALA X CA 1
ATOM 774 C C . ALA A 1 95 ? 46.133 19.674 97.522 1.00 70.74 95 ALA X C 1
ATOM 775 O O . ALA A 1 95 ? 45.212 19.136 98.140 1.00 70.91 95 ALA X O 1
ATOM 777 N N . GLU A 1 96 ? 47.408 19.559 97.878 1.00 72.86 96 GLU X N 1
ATOM 778 C CA . GLU A 1 96 ? 47.786 18.784 99.049 1.00 76.00 96 GLU X CA 1
ATOM 779 C C . GLU A 1 96 ? 47.285 19.473 100.302 1.00 78.71 96 GLU X C 1
ATOM 780 O O . GLU A 1 96 ? 46.883 18.819 101.259 1.00 80.45 96 GLU X O 1
ATOM 786 N N . GLU A 1 97 ? 47.298 20.798 100.294 1.00 82.29 97 GLU X N 1
ATOM 787 C CA . GLU A 1 97 ? 46.822 21.542 101.446 1.00 85.01 97 GLU X CA 1
ATOM 788 C C . GLU A 1 97 ? 45.328 21.348 101.619 1.00 86.48 97 GLU X C 1
ATOM 789 O O . GLU A 1 97 ? 44.815 21.383 102.738 1.00 87.41 97 GLU X O 1
ATOM 795 N N . LEU A 1 98 ? 44.629 21.138 100.509 1.00 87.74 98 LEU X N 1
ATOM 796 C CA . LEU A 1 98 ? 43.193 20.915 100.560 1.00 88.28 98 LEU X CA 1
ATOM 797 C C . LEU A 1 98 ? 42.963 19.469 101.013 1.00 87.84 98 LEU X C 1
ATOM 798 O O . LEU A 1 98 ? 41.835 18.992 101.043 1.00 89.17 98 LEU X O 1
ATOM 803 N N . THR A 1 99 ? 44.055 18.797 101.378 1.00 87.03 99 THR X N 1
ATOM 804 C CA . THR A 1 99 ? 44.065 17.407 101.855 1.00 86.85 99 THR X CA 1
ATOM 805 C C . THR A 1 99 ? 43.533 16.355 100.907 1.00 86.69 99 THR X C 1
ATOM 806 O O . THR A 1 99 ? 42.761 15.492 101.316 1.00 86.30 99 THR X O 1
ATOM 810 N N . LEU A 1 100 ? 43.946 16.417 99.647 1.00 86.54 100 LEU X N 1
ATOM 811 C CA . LEU A 1 100 ? 43.506 15.432 98.667 1.00 86.09 100 LEU X CA 1
ATOM 812 C C . LEU A 1 100 ? 44.521 14.296 98.670 1.00 85.16 100 LEU X C 1
ATOM 813 O O . LEU A 1 100 ? 45.686 14.514 98.989 1.00 85.19 100 LEU X O 1
ATOM 818 N N . SER A 1 101 ? 44.082 13.091 98.320 1.00 84.45 101 SER X N 1
ATOM 819 C CA . SER A 1 101 ? 44.983 11.945 98.263 1.00 83.34 101 SER X CA 1
ATOM 820 C C . SER A 1 101 ? 45.905 12.119 97.054 1.00 82.66 101 SER X C 1
ATOM 821 O O . SER A 1 101 ? 45.607 12.890 96.148 1.00 82.68 101 SER X O 1
ATOM 824 N N . PRO A 1 102 ? 47.036 11.400 97.024 1.00 82.31 102 PRO X N 1
ATOM 825 C CA . PRO A 1 102 ? 47.985 11.501 95.911 1.00 81.53 102 PRO X CA 1
ATOM 826 C C . PRO A 1 102 ? 47.427 11.307 94.500 1.00 81.20 102 PRO X C 1
ATOM 827 O O . PRO A 1 102 ? 47.825 12.005 93.567 1.00 81.98 102 PRO X O 1
ATOM 831 N N . ASN A 1 103 ? 46.513 10.366 94.326 1.00 79.99 103 ASN X N 1
ATOM 832 C CA . ASN A 1 103 ? 45.972 10.151 92.999 1.00 79.61 103 ASN X CA 1
ATOM 833 C C . ASN A 1 103 ? 44.987 11.239 92.663 1.00 78.88 103 ASN X C 1
ATOM 834 O O . ASN A 1 103 ? 44.771 11.537 91.492 1.00 80.79 103 ASN X O 1
ATOM 839 N N . GLU A 1 104 ? 44.389 11.832 93.690 1.00 77.88 104 GLU X N 1
ATOM 840 C CA . GLU A 1 104 ? 43.438 12.915 93.484 1.00 77.59 104 GLU X CA 1
ATOM 841 C C . GLU A 1 104 ? 44.193 14.196 93.152 1.00 77.58 104 GLU X C 1
ATOM 842 O O . GLU A 1 104 ? 43.679 15.044 92.434 1.00 79.71 104 GLU X O 1
ATOM 848 N N . VAL A 1 105 ? 45.414 14.330 93.671 1.00 76.74 105 VAL X N 1
ATOM 849 C CA . VAL A 1 105 ? 46.249 15.500 93.398 1.00 74.20 105 VAL X CA 1
ATOM 850 C C . VAL A 1 105 ? 46.798 15.373 91.978 1.00 74.74 105 VAL X C 1
ATOM 851 O O . VAL A 1 105 ? 46.857 16.344 91.234 1.00 74.15 105 VAL X O 1
ATOM 855 N N . ALA A 1 106 ? 47.195 14.164 91.609 1.00 75.84 106 ALA X N 1
ATOM 856 C CA . ALA A 1 106 ? 47.728 13.912 90.283 1.00 77.93 106 ALA X CA 1
ATOM 857 C C . ALA A 1 106 ? 46.646 14.094 89.224 1.00 79.34 106 ALA X C 1
ATOM 858 O O . ALA A 1 106 ? 46.917 14.540 88.107 1.00 80.24 106 ALA X O 1
ATOM 860 N N . ALA A 1 107 ? 45.421 13.732 89.568 1.00 81.02 107 ALA X N 1
ATOM 861 C CA . ALA A 1 107 ? 44.315 13.879 88.633 1.00 84.14 107 ALA X CA 1
ATOM 862 C C . ALA A 1 107 ? 43.973 15.355 88.530 1.00 85.00 107 ALA X C 1
ATOM 863 O O . ALA A 1 107 ? 43.922 15.911 87.441 1.00 85.12 107 ALA X O 1
ATOM 865 N N . MET A 1 108 ? 43.737 15.980 89.677 1.00 86.81 108 MET X N 1
ATOM 866 C CA . MET A 1 108 ? 43.413 17.397 89.733 1.00 88.09 108 MET X CA 1
ATOM 867 C C . MET A 1 108 ? 44.399 18.160 88.869 1.00 87.00 108 MET X C 1
ATOM 868 O O . MET A 1 108 ? 44.058 18.659 87.803 1.00 85.91 108 MET X O 1
ATOM 873 N N . VAL A 1 109 ? 45.631 18.235 89.350 1.00 86.27 109 VAL X N 1
ATOM 874 C CA . VAL A 1 109 ? 46.706 18.929 88.660 1.00 86.59 109 VAL X CA 1
ATOM 875 C C . VAL A 1 109 ? 46.765 18.658 87.160 1.00 87.02 109 VAL X C 1
ATOM 876 O O . VAL A 1 109 ? 46.670 19.579 86.355 1.00 87.99 109 VAL X O 1
ATOM 880 N N . ARG A 1 110 ? 46.924 17.392 86.792 1.00 87.89 110 ARG X N 1
ATOM 881 C CA . ARG A 1 110 ? 47.024 16.999 85.390 1.00 87.79 110 ARG X CA 1
ATOM 882 C C . ARG A 1 110 ? 45.932 17.615 84.517 1.00 87.82 110 ARG X C 1
ATOM 883 O O . ARG A 1 110 ? 46.188 18.001 83.381 1.00 88.02 110 ARG X O 1
ATOM 891 N N . LYS A 1 111 ? 44.716 17.708 85.041 1.00 87.82 111 LYS X N 1
ATOM 892 C CA . LYS A 1 111 ? 43.606 18.276 84.277 1.00 88.40 111 LYS X CA 1
ATOM 893 C C . LYS A 1 111 ? 43.507 19.801 84.362 1.00 88.24 111 LYS X C 1
ATOM 894 O O . LYS A 1 111 ? 43.533 20.484 83.337 1.00 88.28 111 LYS X O 1
ATOM 900 N N . ALA A 1 112 ? 43.400 20.334 85.574 1.00 87.94 112 ALA X N 1
ATOM 901 C CA . ALA A 1 112 ? 43.286 21.775 85.761 1.00 88.16 112 ALA X CA 1
ATOM 902 C C . ALA A 1 112 ? 44.498 22.520 85.225 1.00 88.58 112 ALA X C 1
ATOM 903 O O . ALA A 1 112 ? 44.361 23.585 84.625 1.00 88.39 112 ALA X O 1
ATOM 905 N N . ALA A 1 113 ? 45.686 21.963 85.430 1.00 88.66 113 ALA X N 1
ATOM 906 C CA . ALA A 1 113 ? 46.901 22.615 84.953 1.00 89.13 113 ALA X CA 1
ATOM 907 C C . ALA A 1 113 ? 47.051 22.562 83.431 1.00 88.52 113 ALA X C 1
ATOM 908 O O . ALA A 1 113 ? 47.371 23.563 82.798 1.00 89.83 113 ALA X O 1
ATOM 910 N N . ASN A 1 114 ? 46.809 21.399 82.842 1.00 88.30 114 ASN X N 1
ATOM 911 C CA . ASN A 1 114 ? 46.932 21.240 81.397 1.00 88.84 114 ASN X CA 1
ATOM 912 C C . ASN A 1 114 ? 45.836 21.973 80.613 1.00 88.08 114 ASN X C 1
ATOM 913 O O . ASN A 1 114 ? 45.874 22.040 79.386 1.00 90.66 114 ASN X O 1
ATOM 918 N N . LEU A 1 115 ? 44.858 22.520 81.321 1.00 85.62 115 LEU X N 1
ATOM 919 C CA . LEU A 1 115 ? 43.769 23.257 80.693 1.00 81.73 115 LEU X CA 1
ATOM 920 C C . LEU A 1 115 ? 44.139 24.738 80.762 1.00 80.51 115 LEU X C 1
ATOM 921 O O . LEU A 1 115 ? 43.993 25.477 79.799 1.00 81.19 115 LEU X O 1
ATOM 926 N N . LEU A 1 116 ? 44.633 25.156 81.921 1.00 79.01 116 LEU X N 1
ATOM 927 C CA . LEU A 1 116 ? 45.039 26.533 82.142 1.00 78.89 116 LEU X CA 1
ATOM 928 C C . LEU A 1 116 ? 46.285 26.905 81.349 1.00 78.95 116 LEU X C 1
ATOM 929 O O . LEU A 1 116 ? 46.340 27.978 80.740 1.00 80.35 116 LEU X O 1
ATOM 934 N N . LEU A 1 117 ? 47.292 26.034 81.366 1.00 77.33 117 LEU X N 1
ATOM 935 C CA . LEU A 1 117 ? 48.523 26.288 80.621 1.00 75.86 117 LEU X CA 1
ATOM 936 C C . LEU A 1 117 ? 48.216 26.269 79.131 1.00 74.47 117 LEU X C 1
ATOM 937 O O . LEU A 1 117 ? 48.659 27.132 78.380 1.00 72.72 117 LEU X O 1
ATOM 942 N N . THR A 1 118 ? 47.439 25.277 78.714 1.00 74.35 118 THR X N 1
ATOM 943 C CA . THR A 1 118 ? 47.062 25.138 77.320 1.00 74.76 118 THR X CA 1
ATOM 944 C C . THR A 1 118 ? 46.275 26.335 76.809 1.00 74.26 118 THR X C 1
ATOM 945 O O . THR A 1 118 ? 46.558 26.853 75.736 1.00 75.69 118 THR X O 1
ATOM 949 N N . ARG A 1 119 ? 45.295 26.782 77.579 1.00 74.13 119 ARG X N 1
ATOM 950 C CA . ARG A 1 119 ? 44.485 27.920 77.167 1.00 72.95 119 ARG X CA 1
ATOM 951 C C . ARG A 1 119 ? 45.290 29.215 77.228 1.00 69.88 119 ARG X C 1
ATOM 952 O O . ARG A 1 119 ? 45.262 30.019 76.300 1.00 69.60 119 ARG X O 1
ATOM 960 N N . SER A 1 120 ? 46.023 29.415 78.314 1.00 67.64 120 SER X N 1
ATOM 961 C CA . SER A 1 120 ? 46.808 30.636 78.464 1.00 67.29 120 SER X CA 1
ATOM 962 C C . SER A 1 120 ? 47.970 30.791 77.478 1.00 67.39 120 SER X C 1
ATOM 963 O O . SER A 1 120 ? 48.255 31.901 77.036 1.00 69.22 120 SER X O 1
ATOM 966 N N . PHE A 1 121 ? 48.643 29.694 77.133 1.00 67.20 121 PHE X N 1
ATOM 967 C CA . PHE A 1 121 ? 49.770 29.755 76.204 1.00 66.04 121 PHE X CA 1
ATOM 968 C C . PHE A 1 121 ? 49.216 29.992 74.814 1.00 66.44 121 PHE X C 1
ATOM 969 O O . PHE A 1 121 ? 49.801 30.701 74.003 1.00 67.67 121 PHE X O 1
ATOM 977 N N . SER A 1 122 ? 48.073 29.379 74.548 1.00 66.60 122 SER X N 1
ATOM 978 C CA . SER A 1 122 ? 47.391 29.532 73.276 1.00 66.67 122 SER X CA 1
ATOM 979 C C . SER A 1 122 ? 46.990 31.009 73.133 1.00 67.23 122 SER X C 1
ATOM 980 O O . SER A 1 122 ? 47.143 31.614 72.081 1.00 68.88 122 SER X O 1
ATOM 983 N N . GLY A 1 123 ? 46.477 31.591 74.205 1.00 67.72 123 GLY X N 1
ATOM 984 C CA . GLY A 1 123 ? 46.099 32.984 74.147 1.00 69.41 123 GLY X CA 1
ATOM 985 C C . GLY A 1 123 ? 47.312 33.852 73.906 1.00 71.99 123 GLY X C 1
ATOM 986 O O . GLY A 1 123 ? 47.221 34.878 73.234 1.00 73.96 123 GLY X O 1
ATOM 987 N N . CYS A 1 124 ? 48.457 33.453 74.449 1.00 72.32 124 CYS X N 1
ATOM 988 C CA . CYS A 1 124 ? 49.671 34.233 74.261 1.00 72.88 124 CYS X CA 1
ATOM 989 C C . CYS A 1 124 ? 50.064 34.208 72.792 1.00 73.48 124 CYS X C 1
ATOM 990 O O . CYS A 1 124 ? 50.231 35.252 72.167 1.00 73.65 124 CYS X O 1
ATOM 993 N N . LEU A 1 125 ? 50.210 33.007 72.246 1.00 74.18 125 LEU X N 1
ATOM 994 C CA . LEU A 1 125 ? 50.589 32.843 70.850 1.00 75.25 125 LEU X CA 1
ATOM 995 C C . LEU A 1 125 ? 49.728 33.715 69.963 1.00 76.74 125 LEU X C 1
ATOM 996 O O . LEU A 1 125 ? 50.214 34.384 69.054 1.00 77.14 125 LEU X O 1
ATOM 1001 N N . SER A 1 126 ? 48.435 33.694 70.241 1.00 79.19 126 SER X N 1
ATOM 1002 C CA . SER A 1 126 ? 47.482 34.473 69.480 1.00 81.15 126 SER X CA 1
ATOM 1003 C C . SER A 1 126 ? 47.854 35.956 69.520 1.00 81.54 126 SER X C 1
ATOM 1004 O O . SER A 1 126 ? 47.850 36.637 68.498 1.00 82.52 126 SER X O 1
ATOM 1007 N N . VAL A 1 127 ? 48.198 36.448 70.700 1.00 82.52 127 VAL X N 1
ATOM 1008 C CA . VAL A 1 127 ? 48.554 37.848 70.865 1.00 83.82 127 VAL X CA 1
ATOM 1009 C C . VAL A 1 127 ? 49.903 38.206 70.247 1.00 84.83 127 VAL X C 1
ATOM 1010 O O . VAL A 1 127 ? 50.063 39.293 69.694 1.00 85.54 127 VAL X O 1
ATOM 1014 N N . VAL A 1 128 ? 50.866 37.292 70.336 1.00 85.84 128 VAL X N 1
ATOM 1015 C CA . VAL A 1 128 ? 52.207 37.524 69.795 1.00 86.88 128 VAL X CA 1
ATOM 1016 C C . VAL A 1 128 ? 52.276 37.502 68.262 1.00 88.22 128 VAL X C 1
ATOM 1017 O O . VAL A 1 128 ? 53.107 38.183 67.660 1.00 88.39 128 VAL X O 1
ATOM 1021 N N . PHE A 1 129 ? 51.412 36.723 67.624 1.00 89.66 129 PHE X N 1
ATOM 1022 C CA . PHE A 1 129 ? 51.415 36.679 66.170 1.00 90.68 129 PHE X CA 1
ATOM 1023 C C . PHE A 1 129 ? 50.850 37.980 65.594 1.00 94.49 129 PHE X C 1
ATOM 1024 O O . PHE A 1 129 ? 51.193 38.362 64.479 1.00 96.44 129 PHE X O 1
ATOM 1032 N N . ARG A 1 130 ? 49.986 38.652 66.355 1.00 97.80 130 ARG X N 1
ATOM 1033 C CA . ARG A 1 130 ? 49.383 39.919 65.928 1.00 100.72 130 ARG X CA 1
ATOM 1034 C C . ARG A 1 130 ? 50.412 41.043 65.886 1.00 101.93 130 ARG X C 1
ATOM 1035 O O . ARG A 1 130 ? 50.155 42.105 65.320 1.00 102.98 130 ARG X O 1
ATOM 1043 N N . GLN A 1 131 ? 51.569 40.820 66.498 1.00 103.19 131 GLN X N 1
ATOM 1044 C CA . GLN A 1 131 ? 52.604 41.843 66.551 1.00 103.25 131 GLN X CA 1
ATOM 1045 C C . GLN A 1 131 ? 53.463 41.961 65.293 1.00 103.30 131 GLN X C 1
ATOM 1046 O O . GLN A 1 131 ? 53.916 40.962 64.730 1.00 102.98 131 GLN X O 1
ATOM 1052 N N . PRO A 1 132 ? 53.693 43.203 64.837 1.00 103.63 132 PRO X N 1
ATOM 1053 C CA . PRO A 1 132 ? 54.493 43.524 63.652 1.00 102.30 132 PRO X CA 1
ATOM 1054 C C . PRO A 1 132 ? 55.971 43.367 63.977 1.00 101.34 132 PRO X C 1
ATOM 1055 O O . PRO A 1 132 ? 56.792 43.133 63.093 1.00 100.96 132 PRO X O 1
ATOM 1059 N N . SER A 1 133 ? 56.293 43.505 65.261 1.00 100.68 133 SER X N 1
ATOM 1060 C CA . SER A 1 133 ? 57.662 43.373 65.751 1.00 99.28 133 SER X CA 1
ATOM 1061 C C . SER A 1 133 ? 58.182 41.982 65.418 1.00 97.09 133 SER X C 1
ATOM 1062 O O . SER A 1 133 ? 59.380 41.783 65.236 1.00 97.72 133 SER X O 1
ATOM 1065 N N . ILE A 1 134 ? 57.267 41.023 65.354 1.00 93.87 134 ILE X N 1
ATOM 1066 C CA . ILE A 1 134 ? 57.613 39.648 65.040 1.00 90.39 134 ILE X CA 1
ATOM 1067 C C . ILE A 1 134 ? 57.919 39.490 63.554 1.00 89.69 134 ILE X C 1
ATOM 1068 O O . ILE A 1 134 ? 57.014 39.466 62.717 1.00 90.15 134 ILE X O 1
ATOM 1073 N N . THR A 1 135 ? 59.202 39.394 63.225 1.00 88.12 135 THR X N 1
ATOM 1074 C CA . THR A 1 135 ? 59.605 39.211 61.842 1.00 85.20 135 THR X CA 1
ATOM 1075 C C . THR A 1 135 ? 59.264 37.774 61.448 1.00 83.27 135 THR X C 1
ATOM 1076 O O . THR A 1 135 ? 58.945 36.954 62.303 1.00 83.94 135 THR X O 1
ATOM 1080 N N . LEU A 1 136 ? 59.328 37.469 60.159 1.00 82.01 136 LEU X N 1
ATOM 1081 C CA . LEU A 1 136 ? 59.006 36.132 59.679 1.00 79.89 136 LEU X CA 1
ATOM 1082 C C . LEU A 1 136 ? 59.982 35.084 60.196 1.00 78.61 136 LEU X C 1
ATOM 1083 O O . LEU A 1 136 ? 59.607 33.940 60.444 1.00 77.73 136 LEU X O 1
ATOM 1088 N N . THR A 1 137 ? 61.237 35.479 60.360 1.00 77.52 137 THR X N 1
ATOM 1089 C CA . THR A 1 137 ? 62.257 34.562 60.840 1.00 76.65 137 THR X CA 1
ATOM 1090 C C . THR A 1 137 ? 61.985 34.217 62.293 1.00 75.99 137 THR X C 1
ATOM 1091 O O . THR A 1 137 ? 62.102 33.067 62.703 1.00 76.33 137 THR X O 1
ATOM 1095 N N . GLN A 1 138 ? 61.604 35.222 63.068 1.00 75.63 138 GLN X N 1
ATOM 1096 C CA . GLN A 1 138 ? 61.306 35.018 64.480 1.00 74.51 1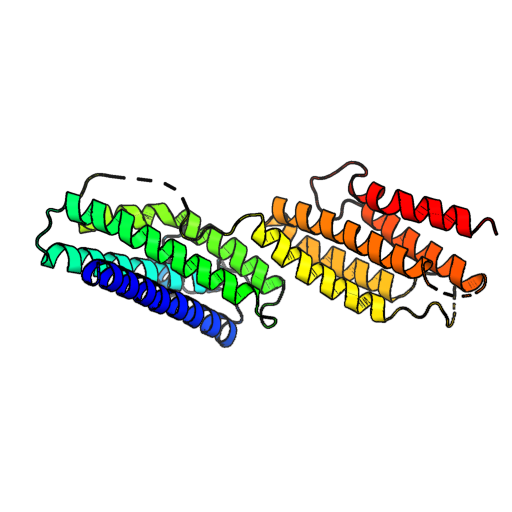38 GLN X CA 1
ATOM 1097 C C . GLN A 1 138 ? 60.077 34.134 64.652 1.00 73.36 138 GLN X C 1
ATOM 1098 O O . GLN A 1 138 ? 60.014 33.323 65.569 1.00 74.49 138 GLN X O 1
ATOM 1104 N N . LEU A 1 139 ? 59.109 34.288 63.756 1.00 71.51 139 LEU X N 1
ATOM 1105 C CA . LEU A 1 139 ? 57.889 33.502 63.814 1.00 70.34 139 LEU X CA 1
ATOM 1106 C C . LEU A 1 139 ? 58.216 32.025 63.589 1.00 69.92 139 LEU X C 1
ATOM 1107 O O . LEU A 1 139 ? 57.736 31.159 64.316 1.00 68.35 139 LEU X O 1
ATOM 1112 N N . ILE A 1 140 ? 59.031 31.743 62.576 1.00 69.70 140 ILE X N 1
ATOM 1113 C CA . ILE A 1 140 ? 59.428 30.369 62.296 1.00 68.77 140 ILE X CA 1
ATOM 1114 C C . ILE A 1 140 ? 60.127 29.844 63.542 1.00 68.75 140 ILE X C 1
ATOM 1115 O O . ILE A 1 140 ? 59.929 28.692 63.932 1.00 68.87 140 ILE X O 1
ATOM 1120 N N . GLN A 1 141 ? 60.933 30.695 64.176 1.00 66.94 141 GLN X N 1
ATOM 1121 C CA . GLN A 1 141 ? 61.646 30.284 65.384 1.00 67.62 141 GLN X CA 1
ATOM 1122 C C . GLN A 1 141 ? 60.659 29.873 66.482 1.00 67.38 141 GLN X C 1
ATOM 1123 O O . GLN A 1 141 ? 60.833 28.847 67.142 1.00 66.65 141 GLN X O 1
ATOM 1129 N N . ILE A 1 142 ? 59.628 30.688 66.665 1.00 65.59 142 ILE X N 1
ATOM 1130 C CA . ILE A 1 142 ? 58.598 30.423 67.655 1.00 66.18 142 ILE X CA 1
ATOM 1131 C C . ILE A 1 142 ? 57.883 29.111 67.330 1.00 67.64 142 ILE X C 1
ATOM 1132 O O . ILE A 1 142 ? 57.578 28.326 68.219 1.00 68.78 142 ILE X O 1
ATOM 1137 N N . ILE A 1 143 ? 57.614 28.873 66.051 1.00 68.70 143 ILE X N 1
ATOM 1138 C CA . ILE A 1 143 ? 56.920 27.658 65.657 1.00 69.39 143 ILE X CA 1
ATOM 1139 C C . ILE A 1 143 ? 57.728 26.421 66.043 1.00 72.30 143 ILE X C 1
ATOM 1140 O O . ILE A 1 143 ? 57.197 25.514 66.686 1.00 73.97 143 ILE X O 1
ATOM 1145 N N . ILE A 1 144 ? 59.007 26.370 65.664 1.00 71.38 144 ILE X N 1
ATOM 1146 C CA . ILE A 1 144 ? 59.810 25.199 65.994 1.00 70.14 144 ILE X CA 1
ATOM 1147 C C . ILE A 1 144 ? 60.046 25.134 67.499 1.00 69.37 144 ILE X C 1
ATOM 1148 O O . ILE A 1 144 ? 60.146 24.049 68.085 1.00 69.11 144 ILE X O 1
ATOM 1153 N N . ASP A 1 145 ? 60.117 26.305 68.122 1.00 66.88 145 ASP X N 1
ATOM 1154 C CA . ASP A 1 145 ? 60.307 26.392 69.561 1.00 65.01 145 ASP X CA 1
ATOM 1155 C C . ASP A 1 145 ? 59.196 25.629 70.259 1.00 63.05 145 ASP X C 1
ATOM 1156 O O . ASP A 1 145 ? 59.450 24.840 71.164 1.00 62.87 145 ASP X O 1
ATOM 1161 N N . THR A 1 146 ? 57.960 25.864 69.836 1.00 62.12 146 THR X N 1
ATOM 1162 C CA . THR A 1 146 ? 56.821 25.196 70.453 1.00 62.24 146 THR X CA 1
ATOM 1163 C C . THR A 1 146 ? 56.797 23.706 70.153 1.00 63.52 146 THR X C 1
ATOM 1164 O O . THR A 1 146 ? 56.137 22.950 70.852 1.00 65.16 146 THR X O 1
ATOM 1168 N N . GLN A 1 147 ? 57.507 23.282 69.112 1.00 65.92 147 GLN X N 1
ATOM 1169 C CA . GLN A 1 147 ? 57.568 21.866 68.780 1.00 68.32 147 GLN X CA 1
ATOM 1170 C C . GLN A 1 147 ? 58.447 21.174 69.818 1.00 69.33 147 GLN X C 1
ATOM 1171 O O . GLN A 1 147 ? 58.152 20.061 70.255 1.00 69.10 147 GLN X O 1
ATOM 1177 N N . TYR A 1 148 ? 59.528 21.845 70.208 1.00 69.34 148 TYR X N 1
ATOM 1178 C CA . TYR A 1 148 ? 60.433 21.307 71.210 1.00 69.89 148 TYR X CA 1
ATOM 1179 C C . TYR A 1 148 ? 59.774 21.242 72.579 1.00 69.32 148 TYR X C 1
ATOM 1180 O O . TYR A 1 148 ? 60.098 20.383 73.387 1.00 70.72 148 TYR X O 1
ATOM 1189 N N . LEU A 1 149 ? 58.842 22.150 72.838 1.00 69.62 149 LEU X N 1
ATOM 1190 C CA . LEU A 1 149 ? 58.125 22.171 74.107 1.00 69.50 149 LEU X CA 1
ATOM 1191 C C . LEU A 1 149 ? 57.113 21.046 74.077 1.00 70.36 149 LEU X C 1
ATOM 1192 O O . LEU A 1 149 ? 56.793 20.449 75.090 1.00 70.76 149 LEU X O 1
ATOM 1197 N N . GLU A 1 150 ? 56.613 20.781 72.885 1.00 72.56 150 GLU X N 1
ATOM 1198 C CA . GLU A 1 150 ? 55.634 19.740 72.637 1.00 76.29 150 GLU X CA 1
ATOM 1199 C C . GLU A 1 150 ? 56.280 18.398 72.955 1.00 78.19 150 GLU X C 1
ATOM 1200 O O . GLU A 1 150 ? 55.662 17.507 73.539 1.00 76.47 150 GLU X O 1
ATOM 1206 N N . LYS A 1 151 ? 57.539 18.276 72.553 1.00 79.88 151 LYS X N 1
ATOM 1207 C CA . LYS A 1 151 ? 58.300 17.058 72.750 1.00 83.11 151 LYS X CA 1
ATOM 1208 C C . LYS A 1 151 ? 58.713 16.886 74.201 1.00 83.22 151 LYS X C 1
ATOM 1209 O O . LYS A 1 151 ? 59.132 15.804 74.615 1.00 84.82 151 LYS X O 1
ATOM 1215 N N . ALA A 1 152 ? 58.584 17.952 74.979 1.00 81.59 152 ALA X N 1
ATOM 1216 C CA . ALA A 1 152 ? 58.952 17.891 76.381 1.00 79.95 152 ALA X CA 1
ATOM 1217 C C . ALA A 1 152 ? 57.728 17.604 77.242 1.00 79.72 152 ALA X C 1
ATOM 1218 O O . ALA A 1 152 ? 57.836 17.445 78.452 1.00 79.73 152 ALA X O 1
ATOM 1220 N N . GLY A 1 153 ? 56.566 17.529 76.604 1.00 79.68 153 GLY X N 1
ATOM 1221 C CA . GLY A 1 153 ? 55.332 17.269 77.322 1.00 79.23 153 GLY X CA 1
ATOM 1222 C C . GLY A 1 153 ? 55.400 16.086 78.262 1.00 80.30 153 GLY X C 1
ATOM 1223 O O . GLY A 1 153 ? 54.896 16.171 79.385 1.00 80.31 153 GLY X O 1
ATOM 1224 N N . PRO A 1 154 ? 56.006 14.962 77.835 1.00 81.12 154 PRO X N 1
ATOM 1225 C CA . PRO A 1 154 ? 56.125 13.763 78.676 1.00 80.25 154 PRO X CA 1
ATOM 1226 C C . PRO A 1 154 ? 56.822 14.003 80.024 1.00 79.65 154 PRO X C 1
ATOM 1227 O O . PRO A 1 154 ? 56.296 13.624 81.073 1.00 79.64 154 PRO X O 1
ATOM 1231 N N . PHE A 1 155 ? 57.995 14.634 79.995 1.00 78.83 155 PHE X N 1
ATOM 1232 C CA . PHE A 1 155 ? 58.752 14.903 81.221 1.00 79.41 155 PHE X CA 1
ATOM 1233 C C . PHE A 1 155 ? 57.923 15.667 82.238 1.00 80.06 155 PHE X C 1
ATOM 1234 O O . PHE A 1 155 ? 58.093 15.530 83.449 1.00 80.15 155 PHE X O 1
ATOM 1242 N N . LEU A 1 156 ? 57.017 16.479 81.725 1.00 81.56 156 LEU X N 1
ATOM 1243 C CA . LEU A 1 156 ? 56.149 17.271 82.559 1.00 83.17 156 LEU X CA 1
ATOM 1244 C C . LEU A 1 156 ? 55.203 16.335 83.290 1.00 83.49 156 LEU X C 1
ATOM 1245 O O . LEU A 1 156 ? 54.990 16.469 84.493 1.00 83.92 156 LEU X O 1
ATOM 1250 N N . ASP A 1 157 ? 54.646 15.371 82.564 1.00 84.25 157 ASP X N 1
ATOM 1251 C CA . ASP A 1 157 ? 53.713 14.429 83.173 1.00 84.37 157 ASP X CA 1
ATOM 1252 C C . ASP A 1 157 ? 54.427 13.561 84.208 1.00 81.39 157 ASP X C 1
ATOM 1253 O O . ASP A 1 157 ? 53.863 13.226 85.247 1.00 80.69 157 ASP X O 1
ATOM 1258 N N . GLU A 1 158 ? 55.674 13.208 83.920 1.00 77.67 158 GLU X N 1
ATOM 1259 C CA . GLU A 1 158 ? 56.457 12.413 84.842 1.00 75.96 158 GLU X CA 1
ATOM 1260 C C . GLU A 1 158 ? 56.663 13.189 86.134 1.00 73.58 158 GLU X C 1
ATOM 1261 O O . GLU A 1 158 ? 56.605 12.619 87.231 1.00 72.68 158 GLU X O 1
ATOM 1267 N N . PHE A 1 159 ? 56.901 14.493 85.990 1.00 70.07 159 PHE X N 1
ATOM 1268 C CA . PHE A 1 159 ? 57.119 15.371 87.130 1.00 66.07 159 PHE X CA 1
ATOM 1269 C C . PHE A 1 159 ? 55.974 15.251 88.116 1.00 63.73 159 PHE X C 1
ATOM 1270 O O . PHE A 1 159 ? 56.196 15.126 89.319 1.00 62.30 159 PHE X O 1
ATOM 1278 N N . VAL A 1 160 ? 54.749 15.283 87.599 1.00 62.36 160 VAL X N 1
ATOM 1279 C CA . VAL A 1 160 ? 53.549 15.159 88.432 1.00 62.36 160 VAL X CA 1
ATOM 1280 C C . VAL A 1 160 ? 53.508 13.773 89.076 1.00 61.41 160 VAL X C 1
ATOM 1281 O O . VAL A 1 160 ? 53.168 13.629 90.256 1.00 61.40 160 VAL X O 1
ATOM 1285 N N . CYS A 1 161 ? 53.852 12.753 88.295 1.00 61.07 161 CYS X N 1
ATOM 1286 C CA . CYS A 1 161 ? 53.860 11.383 88.808 1.00 62.58 161 CYS X CA 1
ATOM 1287 C C . CYS A 1 161 ? 54.840 11.255 89.965 1.00 59.71 161 CYS X C 1
ATOM 1288 O O . CYS A 1 161 ? 54.501 10.745 91.028 1.00 57.37 161 CYS X O 1
ATOM 1291 N N . HIS A 1 162 ? 56.051 11.750 89.747 1.00 60.04 162 HIS X N 1
ATOM 1292 C CA . HIS A 1 162 ? 57.097 11.717 90.749 1.00 60.04 162 HIS X CA 1
ATOM 1293 C C . HIS A 1 162 ? 56.736 12.532 91.983 1.00 63.03 162 HIS X C 1
ATOM 1294 O O . HIS A 1 162 ? 56.798 12.030 93.105 1.00 63.00 162 HIS X O 1
ATOM 1301 N N . MET A 1 163 ? 56.339 13.784 91.784 1.00 65.35 163 MET X N 1
ATOM 1302 C CA . MET A 1 163 ? 55.990 14.629 92.915 1.00 66.63 163 MET X CA 1
ATOM 1303 C C . MET A 1 163 ? 54.886 13.998 93.752 1.00 66.11 163 MET X C 1
ATOM 1304 O O . MET A 1 163 ? 54.988 13.906 94.972 1.00 66.68 163 MET X O 1
ATOM 1309 N N . THR A 1 164 ? 53.817 13.560 93.105 1.00 67.78 164 THR X N 1
ATOM 1310 C CA . THR A 1 164 ? 52.721 12.934 93.840 1.00 67.62 164 THR X CA 1
ATOM 1311 C C . THR A 1 164 ? 53.022 11.482 94.199 1.00 66.12 164 THR X C 1
ATOM 1312 O O . THR A 1 164 ? 52.252 10.855 94.918 1.00 66.29 164 THR X O 1
ATOM 1316 N N . ASN A 1 165 ? 54.153 10.970 93.716 1.00 66.54 165 ASN X N 1
ATOM 1317 C CA . ASN A 1 165 ? 54.551 9.587 93.963 1.00 69.09 165 ASN X CA 1
ATOM 1318 C C . ASN A 1 165 ? 53.404 8.721 93.463 1.00 71.22 165 ASN X C 1
ATOM 1319 O O . ASN A 1 165 ? 52.930 7.819 94.149 1.00 70.80 165 ASN X O 1
ATOM 1324 N N . THR A 1 166 ? 52.972 9.028 92.251 1.00 73.65 166 THR X N 1
ATOM 1325 C CA . THR A 1 166 ? 51.852 8.378 91.616 1.00 75.15 166 THR X CA 1
ATOM 1326 C C . THR A 1 166 ? 52.264 7.554 90.405 1.00 78.37 166 THR X C 1
ATOM 1327 O O . THR A 1 166 ? 53.363 7.704 89.867 1.00 76.99 166 THR X O 1
ATOM 1331 N N . GLU A 1 167 ? 51.366 6.667 89.999 1.00 82.71 167 GLU X N 1
ATOM 1332 C CA . GLU A 1 167 ? 51.584 5.791 88.864 1.00 87.53 167 GLU X CA 1
ATOM 1333 C C . GLU A 1 167 ? 50.903 6.417 87.653 1.00 90.24 167 GLU X C 1
ATOM 1334 O O . GLU A 1 167 ? 49.772 6.894 87.757 1.00 90.58 167 GLU X O 1
ATOM 1340 N N . ARG A 1 168 ? 51.594 6.431 86.515 1.00 93.15 168 ARG X N 1
ATOM 1341 C CA . ARG A 1 168 ? 51.034 6.999 85.286 1.00 96.45 168 ARG X CA 1
ATOM 1342 C C . ARG A 1 168 ? 49.542 6.714 85.136 1.00 96.24 168 ARG X C 1
ATOM 1343 O O . ARG A 1 168 ? 49.091 6.288 84.073 1.00 95.74 168 ARG X O 1
ATOM 1351 N N . ALA A 1 176 ? 48.434 18.389 74.107 1.00 81.90 176 ALA X N 1
ATOM 1352 C CA . ALA A 1 176 ? 48.282 19.441 73.110 1.00 83.22 176 ALA X CA 1
ATOM 1353 C C . ALA A 1 176 ? 48.445 20.828 73.746 1.00 83.95 176 ALA X C 1
ATOM 1354 O O . ALA A 1 176 ? 47.882 21.821 73.277 1.00 83.51 176 ALA X O 1
ATOM 1356 N N . MET A 1 177 ? 49.246 20.883 74.804 1.00 84.33 177 MET X N 1
ATOM 1357 C CA . MET A 1 177 ? 49.493 22.110 75.560 1.00 84.16 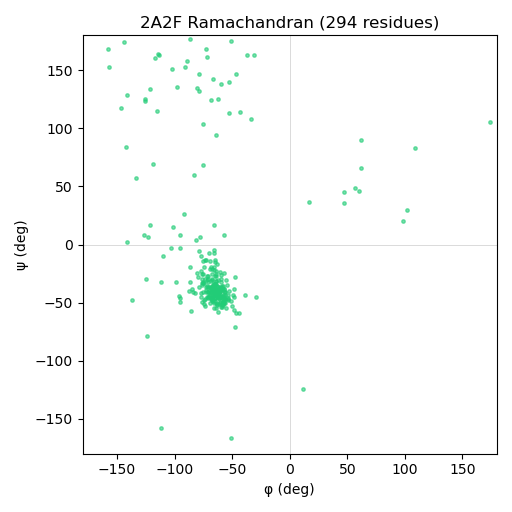177 MET X CA 1
ATOM 1358 C C . MET A 1 177 ? 50.151 23.282 74.827 1.00 84.99 177 MET X C 1
ATOM 1359 O O . MET A 1 177 ? 49.575 24.375 74.782 1.00 86.33 177 MET X O 1
ATOM 1364 N N . PHE A 1 178 ? 51.347 23.075 74.273 1.00 84.39 178 PHE X N 1
ATOM 1365 C CA . PHE A 1 178 ? 52.054 24.155 73.571 1.00 85.28 178 PHE X CA 1
ATOM 1366 C C . PHE A 1 178 ? 51.959 24.069 72.048 1.00 86.47 178 PHE X C 1
ATOM 1367 O O . PHE A 1 178 ? 52.707 24.738 71.345 1.00 86.38 178 PHE X O 1
ATOM 1375 N N . HIS A 1 179 ? 51.031 23.259 71.550 1.00 87.73 179 HIS X N 1
ATOM 1376 C CA . HIS A 1 179 ? 50.842 23.060 70.117 1.00 89.26 179 HIS X CA 1
ATOM 1377 C C . HIS A 1 179 ? 50.339 24.297 69.377 1.00 89.83 179 HIS X C 1
ATOM 1378 O O . HIS A 1 179 ? 49.533 25.060 69.899 1.00 89.35 179 HIS X O 1
ATOM 1385 N N . VAL A 1 180 ? 50.841 24.492 68.161 1.00 91.06 180 VAL X N 1
ATOM 1386 C CA . VAL A 1 180 ? 50.430 25.609 67.316 1.00 92.44 180 VAL X CA 1
ATOM 1387 C C . VAL A 1 180 ? 49.746 25.000 66.101 1.00 94.88 180 VAL X C 1
ATOM 1388 O O . VAL A 1 180 ? 50.383 24.293 65.322 1.00 95.88 180 VAL X O 1
ATOM 1392 N N . ALA A 1 181 ? 48.454 25.262 65.944 1.00 97.55 181 ALA X N 1
ATOM 1393 C CA . ALA A 1 181 ? 47.702 24.723 64.812 1.00 99.77 181 ALA X CA 1
ATOM 1394 C C . ALA A 1 181 ? 48.505 24.839 63.517 1.00 100.86 181 ALA X C 1
ATOM 1395 O O . ALA A 1 181 ? 48.781 25.946 63.045 1.00 99.70 181 ALA X O 1
ATOM 1397 N N . ARG A 1 182 ? 48.878 23.693 62.948 1.00 102.59 182 ARG X N 1
ATOM 1398 C CA . ARG A 1 182 ? 49.648 23.674 61.710 1.00 105.22 182 ARG X CA 1
ATOM 1399 C C . ARG A 1 182 ? 48.869 24.421 60.649 1.00 104.40 182 ARG X C 1
ATOM 1400 O O . ARG A 1 182 ? 49.237 24.425 59.485 1.00 105.00 182 ARG X O 1
ATOM 1408 N N . GLN A 1 183 ? 47.787 25.056 61.074 1.00 104.51 183 GLN X N 1
ATOM 1409 C CA . GLN A 1 183 ? 46.919 25.801 60.186 1.00 104.04 183 GLN X CA 1
ATOM 1410 C C . GLN A 1 183 ? 46.999 27.290 60.470 1.00 102.38 183 GLN X C 1
ATOM 1411 O O . GLN A 1 183 ? 46.842 28.116 59.573 1.00 101.79 183 GLN X O 1
ATOM 1417 N N . ASP A 1 184 ? 47.228 27.635 61.729 1.00 101.24 184 ASP X N 1
ATOM 1418 C CA . ASP A 1 184 ? 47.333 29.037 62.092 1.00 99.26 184 ASP X CA 1
ATOM 1419 C C . ASP A 1 184 ? 48.783 29.445 61.881 1.00 96.52 184 ASP X C 1
ATOM 1420 O O . ASP A 1 184 ? 49.104 30.631 61.752 1.00 96.32 184 ASP X O 1
ATOM 1425 N N . ALA A 1 185 ? 49.658 28.446 61.838 1.00 92.75 185 ALA X N 1
ATOM 1426 C CA . ALA A 1 185 ? 51.069 28.698 61.608 1.00 90.72 185 ALA X CA 1
ATOM 1427 C C . ALA A 1 185 ? 51.199 29.124 60.152 1.00 89.30 185 ALA X C 1
ATOM 1428 O O . ALA A 1 185 ? 51.871 30.105 59.834 1.00 88.69 185 ALA X O 1
ATOM 1430 N N . GLU A 1 186 ? 50.528 28.382 59.275 1.00 87.58 186 GLU X N 1
ATOM 1431 C CA . GLU A 1 186 ? 50.544 28.659 57.842 1.00 86.34 186 GLU X CA 1
ATOM 1432 C C . GLU A 1 186 ? 49.960 30.034 57.533 1.00 85.16 186 GLU X C 1
ATOM 1433 O O . GLU A 1 186 ? 50.550 30.809 56.783 1.00 85.25 186 GLU X O 1
ATOM 1439 N N . LYS A 1 187 ? 48.809 30.341 58.118 1.00 84.01 187 LYS X N 1
ATOM 1440 C CA . LYS A 1 187 ? 48.178 31.630 57.888 1.00 82.43 187 LYS X CA 1
ATOM 1441 C C . LYS A 1 187 ? 49.138 32.736 58.291 1.00 82.13 187 LYS X C 1
ATOM 1442 O O . LYS A 1 187 ? 49.367 33.687 57.545 1.00 83.04 187 LYS X O 1
ATOM 1444 N N . GLN A 1 188 ? 49.714 32.605 59.475 1.00 82.25 188 GLN X N 1
ATOM 1445 C CA . GLN A 1 188 ? 50.626 33.622 59.966 1.00 82.46 188 GLN X CA 1
ATOM 1446 C C . GLN A 1 188 ? 51.851 33.789 59.083 1.00 81.00 188 GLN X C 1
ATOM 1447 O O . GLN A 1 188 ? 52.323 34.908 58.873 1.00 81.69 188 GLN X O 1
ATOM 1453 N N . VAL A 1 189 ? 52.358 32.676 58.563 1.00 78.80 189 VAL X N 1
ATOM 1454 C CA . VAL A 1 189 ? 53.521 32.701 57.683 1.00 76.71 189 VAL X CA 1
ATOM 1455 C C . VAL A 1 189 ? 53.143 33.326 56.336 1.00 74.72 189 VAL X C 1
ATOM 1456 O O . VAL A 1 189 ? 53.863 34.165 55.797 1.00 73.93 189 VAL X O 1
ATOM 1460 N N . GLY A 1 190 ? 51.999 32.915 55.809 1.00 73.58 190 GLY X N 1
ATOM 1461 C CA . GLY A 1 190 ? 51.538 33.429 54.534 1.00 73.61 190 GLY X CA 1
ATOM 1462 C C . GLY A 1 190 ? 51.304 34.923 54.536 1.00 73.46 190 GLY X C 1
ATOM 1463 O O . GLY A 1 190 ? 51.713 35.620 53.611 1.00 74.19 190 GLY X O 1
ATOM 1464 N N . LEU A 1 191 ? 50.646 35.425 55.572 1.00 74.20 191 LEU X N 1
ATOM 1465 C CA . LEU A 1 191 ? 50.369 36.854 55.659 1.00 74.15 191 LEU X CA 1
ATOM 1466 C C . LEU A 1 191 ? 51.621 37.707 55.567 1.00 72.63 191 LEU X C 1
ATOM 1467 O O . LEU A 1 191 ? 51.630 38.750 54.916 1.00 71.62 191 LEU X O 1
ATOM 1472 N N . ARG A 1 192 ? 52.680 37.266 56.230 1.00 72.19 192 ARG X N 1
ATOM 1473 C CA . ARG A 1 192 ? 53.926 38.012 56.221 1.00 72.65 192 ARG X CA 1
ATOM 1474 C C . ARG A 1 192 ? 54.600 37.927 54.863 1.00 72.65 192 ARG X C 1
ATOM 1475 O O . ARG A 1 192 ? 55.125 38.923 54.355 1.00 73.47 192 ARG X O 1
ATOM 1483 N N . ILE A 1 193 ? 54.572 36.739 54.267 1.00 71.24 193 ILE X N 1
ATOM 1484 C CA . ILE A 1 193 ? 55.166 36.548 52.956 1.00 70.33 193 ILE X CA 1
ATOM 1485 C C . ILE A 1 193 ? 54.361 37.324 51.915 1.00 69.91 193 ILE X C 1
ATOM 1486 O O . ILE A 1 193 ? 54.926 37.926 50.990 1.00 70.19 193 ILE X O 1
ATOM 1491 N N . CYS A 1 194 ? 53.042 37.330 52.066 1.00 68.40 194 CYS X N 1
ATOM 1492 C CA . CYS A 1 194 ? 52.210 38.065 51.124 1.00 69.32 194 CYS X CA 1
ATOM 1493 C C . CYS A 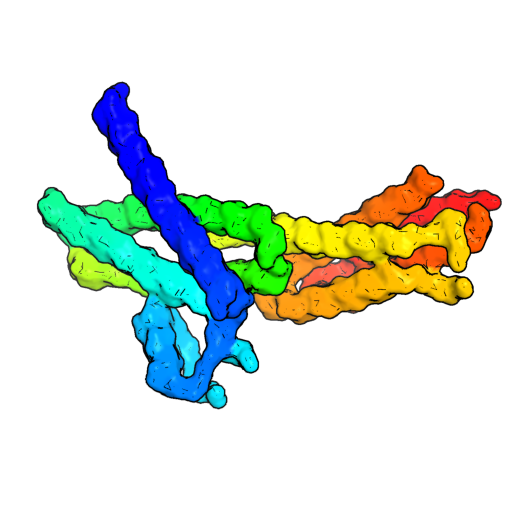1 194 ? 52.335 39.583 51.282 1.00 69.21 194 CYS X C 1
ATOM 1494 O O . CYS A 1 194 ? 52.404 40.305 50.288 1.00 70.80 194 CYS X O 1
ATOM 1497 N N . SER A 1 195 ? 52.388 40.081 52.510 1.00 69.15 195 SER X N 1
ATOM 1498 C CA . SER A 1 195 ? 52.499 41.527 52.686 1.00 72.06 195 SER X CA 1
ATOM 1499 C C . SER A 1 195 ? 53.834 42.005 52.121 1.00 72.19 195 SER X C 1
ATOM 1500 O O . SER A 1 195 ? 53.909 43.066 51.493 1.00 72.62 195 SER X O 1
ATOM 1503 N N . LYS A 1 196 ? 54.885 41.214 52.337 1.00 73.01 196 LYS X N 1
ATOM 1504 C CA . LYS A 1 196 ? 56.217 41.539 51.818 1.00 72.28 196 LYS X CA 1
ATOM 1505 C C . LYS A 1 196 ? 56.127 41.565 50.287 1.00 70.61 196 LYS X C 1
ATOM 1506 O O . LYS A 1 196 ? 56.761 42.391 49.618 1.00 71.06 196 LYS X O 1
ATOM 1512 N N . ILE A 1 197 ? 55.320 40.660 49.739 1.00 67.51 197 ILE X N 1
ATOM 1513 C CA . ILE A 1 197 ? 55.120 40.603 48.296 1.00 65.52 197 ILE X CA 1
ATOM 1514 C C . ILE A 1 197 ? 54.438 41.885 47.845 1.00 65.05 197 ILE X C 1
ATOM 1515 O O . ILE A 1 197 ? 54.819 42.466 46.831 1.00 65.02 197 ILE X O 1
ATOM 1520 N N . ASP A 1 198 ? 53.426 42.322 48.595 1.00 64.65 198 ASP X N 1
ATOM 1521 C CA . ASP A 1 198 ? 52.705 43.550 48.248 1.00 64.99 198 ASP X CA 1
ATOM 1522 C C . ASP A 1 198 ? 53.642 44.756 48.185 1.00 63.87 198 ASP X C 1
ATOM 1523 O O . ASP A 1 198 ? 53.469 45.632 47.346 1.00 64.96 198 ASP X O 1
ATOM 1528 N N . GLU A 1 199 ? 54.647 44.806 49.053 1.00 64.04 199 GLU X N 1
ATOM 1529 C CA . GLU A 1 199 ? 55.580 45.929 49.026 1.00 64.34 199 GLU X CA 1
ATOM 1530 C C . GLU A 1 199 ? 56.367 45.992 47.733 1.00 65.45 199 GLU X C 1
ATOM 1531 O O . GLU A 1 199 ? 56.587 47.083 47.202 1.00 68.92 199 GLU X O 1
ATOM 1537 N N . PHE A 1 200 ? 56.815 44.840 47.228 1.00 64.14 200 PHE X N 1
ATOM 1538 C CA . PHE A 1 200 ? 57.571 44.828 45.977 1.00 60.72 200 PHE X CA 1
ATOM 1539 C C . PHE A 1 200 ? 56.691 45.383 44.840 1.00 62.18 200 PHE X C 1
ATOM 1540 O O . PHE A 1 200 ? 57.158 46.146 43.989 1.00 60.38 200 PHE X O 1
ATOM 1548 N N . PHE A 1 201 ? 55.417 44.998 44.828 1.00 62.99 201 PHE X N 1
ATOM 1549 C CA . PHE A 1 201 ? 54.510 45.455 43.779 1.00 66.87 201 PHE X CA 1
ATOM 1550 C C . PHE A 1 201 ? 54.252 46.959 43.796 1.00 69.88 201 PHE X C 1
ATOM 1551 O O . PHE A 1 201 ? 53.717 47.512 42.836 1.00 70.50 201 PHE X O 1
ATOM 1559 N N . GLU A 1 202 ? 54.642 47.619 44.884 1.00 73.39 202 GLU X N 1
ATOM 1560 C CA . GLU A 1 202 ? 54.475 49.061 45.005 1.00 73.36 202 GLU X CA 1
ATOM 1561 C C . GLU A 1 202 ? 55.538 49.775 44.190 1.00 73.41 202 GLU X C 1
ATOM 1562 O O . GLU A 1 202 ? 55.479 50.994 44.007 1.00 74.86 202 GLU X O 1
ATOM 1568 N N . LEU A 1 203 ? 56.512 49.009 43.703 1.00 72.78 203 LEU X N 1
ATOM 1569 C CA . LEU A 1 203 ? 57.591 49.559 42.893 1.00 72.00 203 LEU X CA 1
ATOM 1570 C C . LEU A 1 203 ? 57.279 49.409 41.409 1.00 73.56 203 LEU X C 1
ATOM 1571 O O . LEU A 1 203 ? 58.126 49.681 40.558 1.00 72.86 203 LEU X O 1
ATOM 1576 N N . SER A 1 204 ? 56.056 48.983 41.097 1.00 75.09 204 SER X N 1
ATOM 1577 C CA . SER A 1 204 ? 55.646 48.823 39.704 1.00 77.57 204 SER X CA 1
ATOM 1578 C C . SER A 1 204 ? 55.275 50.168 39.073 1.00 79.81 204 SER X C 1
ATOM 1579 O O . SER A 1 204 ? 54.516 50.958 39.643 1.00 79.88 204 SER X O 1
ATOM 1582 N N . ALA A 1 205 ? 55.819 50.410 37.886 1.00 81.07 205 ALA X N 1
ATOM 1583 C CA . ALA A 1 205 ? 55.583 51.641 37.147 1.00 79.76 205 ALA X CA 1
ATOM 1584 C C . ALA A 1 205 ? 55.262 51.315 35.700 1.00 78.87 205 ALA X C 1
ATOM 1585 O O . ALA A 1 205 ? 55.943 51.776 34.789 1.00 77.12 205 ALA X O 1
ATOM 1587 N N . TYR A 1 206 ? 54.226 50.517 35.489 1.00 79.83 206 TYR X N 1
ATOM 1588 C CA . TYR A 1 206 ? 53.848 50.126 34.139 1.00 82.41 206 TYR X CA 1
ATOM 1589 C C . TYR A 1 206 ? 53.392 51.288 33.254 1.00 86.02 206 TYR X C 1
ATOM 1590 O O . TYR A 1 206 ? 53.739 51.349 32.068 1.00 85.64 206 TYR X O 1
ATOM 1599 N N . ASP A 1 207 ? 52.619 52.209 33.826 1.00 89.56 207 ASP X N 1
ATOM 1600 C CA . ASP A 1 207 ? 52.140 53.364 33.071 1.00 92.45 207 ASP X CA 1
ATOM 1601 C C . ASP A 1 207 ? 53.284 54.289 32.662 1.00 93.48 207 ASP X C 1
ATOM 1602 O O . ASP A 1 207 ? 53.071 55.256 31.940 1.00 93.59 207 ASP X O 1
ATOM 1607 N N . TRP A 1 208 ? 54.495 53.984 33.124 1.00 95.36 208 TRP X N 1
ATOM 1608 C CA . TRP A 1 208 ? 55.674 54.790 32.813 1.00 96.62 208 TRP X CA 1
ATOM 1609 C C . TRP A 1 208 ? 56.645 54.016 31.912 1.00 98.39 208 TRP X C 1
ATOM 1610 O O . TRP A 1 208 ? 56.232 53.080 31.221 1.00 100.43 208 TRP X O 1
ATOM 1621 N N . LEU A 1 209 ? 57.922 54.400 31.907 1.00 99.33 209 LEU X N 1
ATOM 1622 C CA . LEU A 1 209 ? 58.922 53.730 31.063 1.00 100.20 209 LEU X CA 1
ATOM 1623 C C . LEU A 1 209 ? 59.979 52.995 31.886 1.00 100.71 209 LEU X C 1
ATOM 1624 O O . LEU A 1 209 ? 61.093 52.749 31.413 1.00 99.92 209 LEU X O 1
ATOM 1629 N N . PRO A 1 214 ? 63.776 48.360 28.509 1.00 96.01 214 PRO X N 1
ATOM 1630 C CA . PRO A 1 214 ? 64.451 47.298 27.755 1.00 95.08 214 PRO X CA 1
ATOM 1631 C C . PRO A 1 214 ? 63.697 45.965 27.849 1.00 93.06 214 PRO X C 1
ATOM 1632 O O . PRO A 1 214 ? 62.845 45.784 28.722 1.00 92.44 214 PRO X O 1
ATOM 1636 N N . GLY A 1 215 ? 64.010 45.044 26.942 1.00 89.46 215 GLY X N 1
ATOM 1637 C CA . GLY A 1 215 ? 63.358 43.749 26.954 1.00 85.85 215 GLY X CA 1
ATOM 1638 C C . GLY A 1 215 ? 63.909 42.881 28.074 1.00 83.16 215 GLY X C 1
ATOM 1639 O O . GLY A 1 215 ? 64.594 41.890 27.832 1.00 82.04 215 GLY X O 1
ATOM 1640 N N . ILE A 1 216 ? 63.611 43.269 29.306 1.00 78.30 216 ILE X N 1
ATOM 1641 C CA . ILE A 1 216 ? 64.068 42.548 30.475 1.00 74.77 216 ILE X CA 1
ATOM 1642 C C . ILE A 1 216 ? 62.906 42.661 31.444 1.00 72.80 216 ILE X C 1
ATOM 1643 O O . ILE A 1 216 ? 61.944 43.357 31.160 1.00 73.74 216 ILE X O 1
ATOM 1648 N N . ALA A 1 217 ? 62.976 41.997 32.585 1.00 70.15 217 ALA X N 1
ATOM 1649 C CA . ALA A 1 217 ? 61.870 42.067 33.528 1.00 69.30 217 ALA X CA 1
ATOM 1650 C C . ALA A 1 217 ? 61.999 43.211 34.522 1.00 68.14 217 ALA X C 1
ATOM 1651 O O . ALA A 1 217 ? 63.087 43.716 34.774 1.00 69.28 217 ALA X O 1
ATOM 1653 N N . SER A 1 218 ? 60.869 43.610 35.091 1.00 66.03 218 SER X N 1
ATOM 1654 C CA . SER A 1 218 ? 60.837 44.674 36.074 1.00 63.52 218 SER X CA 1
ATOM 1655 C C . SER A 1 218 ? 61.656 44.274 37.287 1.00 63.77 218 SER X C 1
ATOM 1656 O O . SER A 1 218 ? 61.412 43.228 37.903 1.00 67.47 218 SER X O 1
ATOM 1659 N N . ALA A 1 219 ? 62.611 45.122 37.641 1.00 61.84 219 ALA X N 1
ATOM 1660 C CA . ALA A 1 219 ? 63.479 44.882 38.780 1.00 60.21 219 ALA X CA 1
ATOM 1661 C C . ALA A 1 219 ? 62.754 44.465 40.044 1.00 59.54 219 ALA X C 1
ATOM 1662 O O . ALA A 1 219 ? 63.329 43.765 40.872 1.00 65.25 219 ALA X O 1
ATOM 1664 N N . PHE A 1 220 ? 61.504 44.875 40.219 1.00 56.80 220 PHE X N 1
ATOM 1665 C CA . PHE A 1 220 ? 60.795 44.503 41.440 1.00 54.83 220 PHE X CA 1
ATOM 1666 C C . PHE A 1 220 ? 60.329 43.044 41.420 1.00 55.90 220 PHE X C 1
ATOM 1667 O O . PHE A 1 220 ? 60.287 42.384 42.466 1.00 55.35 220 PHE X O 1
ATOM 1675 N N . ILE A 1 221 ? 59.982 42.543 40.236 1.00 56.43 221 ILE X N 1
ATOM 1676 C CA . ILE A 1 221 ? 59.555 41.151 40.092 1.00 57.48 221 ILE X CA 1
ATOM 1677 C C . ILE A 1 221 ? 60.761 40.262 40.425 1.00 57.51 221 ILE X C 1
ATOM 1678 O O . ILE A 1 221 ? 60.690 39.361 41.253 1.00 55.53 221 ILE X O 1
ATOM 1683 N N . THR A 1 222 ? 61.875 40.584 39.789 1.00 58.85 222 THR X N 1
ATOM 1684 C CA . THR A 1 222 ? 63.138 39.896 39.958 1.00 58.38 222 THR X CA 1
ATOM 1685 C C . THR A 1 222 ? 63.682 39.896 41.395 1.00 60.27 222 THR X C 1
ATOM 1686 O O . THR A 1 222 ? 64.256 38.907 41.859 1.00 61.54 222 THR X O 1
ATOM 1690 N N . ASP A 1 223 ? 63.506 40.997 42.108 1.00 61.46 223 ASP X N 1
ATOM 1691 C CA . ASP A 1 223 ? 64.008 41.064 43.471 1.00 61.45 223 ASP X CA 1
ATOM 1692 C C . ASP A 1 223 ? 63.046 40.358 44.380 1.00 61.09 223 ASP X C 1
ATOM 1693 O O . ASP A 1 223 ? 63.417 39.854 45.434 1.00 63.87 223 ASP X O 1
ATOM 1698 N N . MET A 1 224 ? 61.786 40.337 43.988 1.00 60.98 224 MET X N 1
ATOM 1699 C CA . MET A 1 224 ? 60.805 39.672 44.818 1.00 60.60 224 MET X CA 1
ATOM 1700 C C . MET A 1 224 ? 61.126 38.185 44.763 1.00 59.97 224 MET X C 1
ATOM 1701 O O . MET A 1 224 ? 61.164 37.498 45.783 1.00 58.47 224 MET X O 1
ATOM 1706 N N . ILE A 1 225 ? 61.375 37.707 43.553 1.00 58.18 225 ILE X N 1
ATOM 1707 C CA . ILE A 1 225 ? 61.688 36.313 43.355 1.00 59.33 225 ILE X CA 1
ATOM 1708 C C . ILE A 1 225 ? 62.930 35.898 44.122 1.00 60.59 225 ILE X C 1
ATOM 1709 O O . ILE A 1 225 ? 62.991 34.795 44.662 1.00 64.45 225 ILE X O 1
ATOM 1714 N N . SER A 1 226 ? 63.917 36.777 44.190 1.00 58.82 226 SER X N 1
ATOM 1715 C CA . SER A 1 226 ? 65.127 36.452 44.915 1.00 58.11 226 SER X CA 1
ATOM 1716 C C . SER A 1 226 ? 64.796 36.372 46.378 1.00 59.56 226 SER X C 1
ATOM 1717 O O . SER A 1 226 ? 65.189 35.437 47.065 1.00 64.21 226 SER X O 1
ATOM 1720 N N . TYR A 1 227 ? 64.063 37.354 46.867 1.00 59.32 227 TYR X N 1
ATOM 1721 C CA . TYR A 1 227 ? 63.685 37.348 48.260 1.00 57.31 227 TYR X CA 1
ATOM 1722 C C . TYR A 1 227 ? 62.862 36.102 48.575 1.00 57.72 227 TYR X C 1
ATOM 1723 O O . TYR A 1 227 ? 62.991 35.520 49.649 1.00 58.45 227 TYR X O 1
ATOM 1732 N N . LEU A 1 228 ? 61.999 35.704 47.650 1.00 58.01 228 LEU X N 1
ATOM 1733 C CA . LEU A 1 228 ? 61.165 34.522 47.855 1.00 59.87 228 LEU X CA 1
ATOM 1734 C C . LEU A 1 228 ? 62.017 33.239 47.899 1.00 61.27 228 LEU X C 1
ATOM 1735 O O . LEU A 1 228 ? 61.855 32.422 48.800 1.00 60.36 228 LEU X O 1
ATOM 1740 N N . LYS A 1 229 ? 62.916 33.066 46.930 1.00 62.52 229 LYS X N 1
ATOM 1741 C CA . LYS A 1 229 ? 63.803 31.897 46.898 1.00 64.39 229 LYS X CA 1
ATOM 1742 C C . LYS A 1 229 ? 64.596 31.844 48.192 1.00 66.34 229 LYS X C 1
ATOM 1743 O O . LYS A 1 229 ? 64.664 30.821 48.874 1.00 68.61 229 LYS X O 1
ATOM 1749 N N . SER A 1 230 ? 65.192 32.977 48.517 1.00 67.22 230 SER X N 1
ATOM 1750 C CA . SER A 1 230 ? 66.007 33.126 49.703 1.00 67.86 230 SER X CA 1
ATOM 1751 C C . SER A 1 230 ? 65.199 32.987 50.994 1.00 68.19 230 SER X C 1
ATOM 1752 O O . SER A 1 230 ? 65.757 32.693 52.040 1.00 71.73 230 SER X O 1
ATOM 1755 N N . THR A 1 231 ? 63.886 33.191 50.935 1.00 68.50 231 THR X N 1
ATOM 1756 C CA . THR A 1 231 ? 63.070 33.084 52.144 1.00 66.47 231 THR X CA 1
ATOM 1757 C C . THR A 1 231 ? 62.627 31.655 52.349 1.00 68.85 231 THR X C 1
ATOM 1758 O O . THR A 1 231 ? 62.612 31.159 53.477 1.00 70.98 231 THR X O 1
ATOM 1762 N N . PHE A 1 232 ? 62.262 30.995 51.257 1.00 68.22 232 PHE X N 1
ATOM 1763 C CA . PHE A 1 232 ? 61.826 29.612 51.322 1.00 68.50 232 PHE X CA 1
ATOM 1764 C C . PHE A 1 232 ? 62.944 28.677 51.769 1.00 70.81 232 PHE X C 1
ATOM 1765 O O . PHE A 1 232 ? 62.705 27.756 52.538 1.00 71.02 232 PHE X O 1
ATOM 1773 N N . ASP A 1 233 ? 64.163 28.919 51.293 1.00 72.59 233 ASP X N 1
ATOM 1774 C CA . ASP A 1 233 ? 65.307 28.087 51.653 1.00 73.58 233 ASP X CA 1
ATOM 1775 C C . ASP A 1 233 ? 65.644 28.139 53.136 1.00 75.92 233 ASP X C 1
ATOM 1776 O O . ASP A 1 233 ? 66.142 27.157 53.703 1.00 78.67 233 ASP X O 1
ATOM 1781 N N . SER A 1 234 ? 65.380 29.280 53.763 1.00 75.31 234 SER X N 1
ATOM 1782 C CA . SER A 1 234 ? 65.696 29.463 55.173 1.00 74.29 234 SER X CA 1
ATOM 1783 C C . SER A 1 234 ? 64.898 28.622 56.163 1.00 74.28 234 SER X C 1
ATOM 1784 O O . SER A 1 234 ? 65.343 28.425 57.290 1.00 76.38 234 SER X O 1
ATOM 1787 N N . PHE A 1 235 ? 63.733 28.117 55.772 1.00 72.89 235 PHE X N 1
ATOM 1788 C CA . PHE A 1 235 ? 62.951 27.335 56.722 1.00 72.38 235 PHE X CA 1
ATOM 1789 C C . PHE A 1 235 ? 62.232 26.121 56.150 1.00 73.47 235 PHE X C 1
ATOM 1790 O O . PHE A 1 235 ? 61.515 25.434 56.875 1.00 73.44 235 PHE X O 1
ATOM 1798 N N . ALA A 1 236 ? 62.408 25.859 54.863 1.00 73.36 236 ALA X N 1
ATOM 1799 C CA . ALA A 1 236 ? 61.738 24.734 54.241 1.00 74.90 236 ALA X CA 1
ATOM 1800 C C . ALA A 1 236 ? 62.260 23.395 54.747 1.00 78.07 236 ALA X C 1
ATOM 1801 O O . ALA A 1 236 ? 61.492 22.438 54.891 1.00 78.83 236 ALA X O 1
ATOM 1803 N N . PHE A 1 237 ? 63.561 23.317 55.015 1.00 80.60 237 PHE X N 1
ATOM 1804 C CA . PHE A 1 237 ? 64.134 22.064 55.481 1.00 83.14 237 PHE X CA 1
ATOM 1805 C C . PHE A 1 237 ? 63.779 21.819 56.933 1.00 84.14 237 PHE X C 1
ATOM 1806 O O . PHE A 1 237 ? 63.922 20.706 57.443 1.00 84.48 237 PHE X O 1
ATOM 1814 N N . LYS A 1 238 ? 63.299 22.865 57.594 1.00 83.60 238 LYS X N 1
ATOM 1815 C CA . LYS A 1 238 ? 62.910 22.751 58.984 1.00 83.09 238 LYS X CA 1
ATOM 1816 C C . LYS A 1 238 ? 61.417 22.480 59.091 1.00 83.74 238 LYS X C 1
ATOM 1817 O O . LYS A 1 238 ? 61.008 21.549 59.774 1.00 86.39 238 LYS X O 1
ATOM 1823 N N . LEU A 1 239 ? 60.608 23.278 58.400 1.00 84.02 239 LEU X N 1
ATOM 1824 C CA . LEU A 1 239 ? 59.155 23.114 58.415 1.00 83.11 239 LEU X CA 1
ATOM 1825 C C . LEU A 1 239 ? 58.645 22.814 57.019 1.00 84.52 239 LEU X C 1
ATOM 1826 O O . LEU A 1 239 ? 57.976 23.641 56.412 1.00 86.73 239 LEU X O 1
ATOM 1831 N N . PRO A 1 240 ? 58.948 21.623 56.492 1.00 85.68 240 PRO X N 1
ATOM 1832 C CA . PRO A 1 240 ? 58.523 21.204 55.153 1.00 85.19 240 PRO X CA 1
ATOM 1833 C C . PRO A 1 240 ? 57.057 21.457 54.794 1.00 85.31 240 PRO X C 1
ATOM 1834 O O . PRO A 1 240 ? 56.772 22.157 53.824 1.00 86.21 240 PRO X O 1
ATOM 1838 N N . HIS A 1 241 ? 56.130 20.891 55.561 1.00 86.21 241 HIS X N 1
ATOM 1839 C CA . HIS A 1 241 ? 54.711 21.070 55.268 1.00 87.46 241 HIS X CA 1
ATOM 1840 C C . HIS A 1 241 ? 54.263 22.525 55.360 1.00 86.94 241 HIS X C 1
ATOM 1841 O O . HIS A 1 241 ? 53.452 22.975 54.558 1.00 87.61 241 HIS X O 1
ATOM 1848 N N . ILE A 1 242 ? 54.776 23.263 56.336 1.00 85.06 242 ILE X N 1
ATOM 1849 C CA . ILE A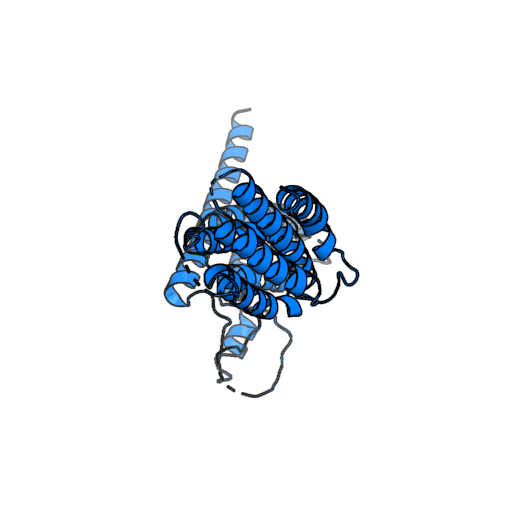 1 242 ? 54.409 24.667 56.457 1.00 82.96 242 ILE X CA 1
ATOM 1850 C C . ILE A 1 242 ? 54.969 25.435 55.252 1.00 81.91 242 ILE X C 1
ATOM 1851 O O . ILE A 1 242 ? 54.332 26.361 54.730 1.00 81.51 242 ILE X O 1
ATOM 1856 N N . ALA A 1 243 ? 56.159 25.036 54.807 1.00 78.66 243 ALA X N 1
ATOM 1857 C CA . ALA A 1 243 ? 56.799 25.673 53.670 1.00 76.59 243 ALA X CA 1
ATOM 1858 C C . ALA A 1 243 ? 56.000 25.386 52.412 1.00 76.38 243 ALA X C 1
ATOM 1859 O O . ALA A 1 243 ? 55.719 26.292 51.626 1.00 76.37 243 ALA X O 1
ATOM 1861 N N . GLN A 1 244 ? 55.632 24.125 52.221 1.00 75.82 244 GLN X N 1
ATOM 1862 C CA . GLN A 1 244 ? 54.845 23.743 51.055 1.00 75.81 244 GLN X CA 1
ATOM 1863 C C . GLN A 1 244 ? 53.541 24.546 51.012 1.00 75.92 244 GLN X C 1
ATOM 1864 O O . GLN A 1 244 ? 53.085 24.962 49.942 1.00 76.40 244 GLN X O 1
ATOM 1870 N N . ALA A 1 245 ? 52.953 24.764 52.185 1.00 75.35 245 ALA X N 1
ATOM 1871 C CA . ALA A 1 245 ? 51.709 25.507 52.302 1.00 74.17 245 ALA X CA 1
ATOM 1872 C C . ALA A 1 245 ? 51.909 26.982 51.990 1.00 74.71 245 ALA X C 1
ATOM 1873 O O . ALA A 1 245 ? 51.171 27.555 51.193 1.00 76.45 245 ALA X O 1
ATOM 1875 N N . ALA A 1 246 ? 52.904 27.599 52.618 1.00 74.05 246 ALA X N 1
ATOM 1876 C CA . ALA A 1 246 ? 53.183 29.014 52.391 1.00 73.56 246 ALA X CA 1
ATOM 1877 C C . ALA A 1 246 ? 53.510 29.262 50.922 1.00 73.07 246 ALA X C 1
ATOM 1878 O O . ALA A 1 246 ? 53.213 30.319 50.374 1.00 73.45 246 ALA X O 1
ATOM 1880 N N . CYS A 1 247 ? 54.124 28.276 50.288 1.00 72.83 247 CYS X N 1
ATOM 1881 C CA . CYS A 1 247 ? 54.482 28.384 48.885 1.00 73.16 247 CYS X CA 1
ATOM 1882 C C . CYS A 1 247 ? 53.237 28.401 47.995 1.00 73.56 247 CYS X C 1
ATOM 1883 O O . CYS A 1 247 ? 53.172 29.158 47.031 1.00 74.96 247 CYS X O 1
ATOM 1886 N N . ARG A 1 248 ? 52.254 27.562 48.311 1.00 72.27 248 ARG X N 1
ATOM 1887 C CA . ARG A 1 248 ? 51.024 27.522 47.529 1.00 71.40 248 ARG X CA 1
ATOM 1888 C C . ARG A 1 248 ? 50.330 28.869 47.658 1.00 69.52 248 ARG X C 1
ATOM 1889 O O . ARG A 1 248 ? 49.816 29.417 46.692 1.00 69.26 248 ARG X O 1
ATOM 1897 N N . ARG A 1 249 ? 50.310 29.394 48.872 1.00 69.57 249 ARG X N 1
ATOM 1898 C CA . ARG A 1 249 ? 49.672 30.672 49.128 1.00 69.06 249 ARG X CA 1
ATOM 1899 C C . ARG A 1 249 ? 50.457 31.790 48.452 1.00 67.26 249 ARG X C 1
ATOM 1900 O O . ARG A 1 249 ? 49.874 32.731 47.926 1.00 67.63 249 ARG X O 1
ATOM 1908 N N . THR A 1 250 ? 51.778 31.667 48.453 1.00 66.43 250 THR X N 1
ATOM 1909 C CA . THR A 1 250 ? 52.655 32.661 47.838 1.00 66.70 250 THR X CA 1
ATOM 1910 C C . THR A 1 250 ? 52.361 32.874 46.359 1.00 66.49 250 THR X C 1
ATOM 1911 O O . THR A 1 250 ? 52.222 34.006 45.890 1.00 69.05 250 THR X O 1
ATOM 1915 N N . PHE A 1 251 ? 52.286 31.775 45.624 1.00 64.84 251 PHE X N 1
ATOM 1916 C CA . PHE A 1 251 ? 52.025 31.827 44.200 1.00 62.93 251 PHE X CA 1
ATOM 1917 C C . PHE A 1 251 ? 50.593 32.226 43.912 1.00 63.39 251 PHE X C 1
ATOM 1918 O O . PHE A 1 251 ? 50.312 32.875 42.902 1.00 63.19 251 PHE X O 1
ATOM 1926 N N . GLU A 1 252 ? 49.682 31.844 44.796 1.00 63.28 252 GLU X N 1
ATOM 1927 C CA . GLU A 1 252 ? 48.294 32.223 44.603 1.00 65.96 252 GLU X CA 1
ATOM 1928 C C . GLU A 1 252 ? 48.263 33.750 44.703 1.00 65.04 252 GLU X C 1
ATOM 1929 O O . GLU A 1 252 ? 47.742 34.426 43.824 1.00 64.19 252 GLU X O 1
ATOM 1935 N N . HIS A 1 253 ? 48.851 34.297 45.759 1.00 63.82 253 HIS X N 1
ATOM 1936 C CA . HIS A 1 253 ? 48.841 35.738 45.906 1.00 64.67 253 HIS X CA 1
ATOM 1937 C C . HIS A 1 253 ? 49.524 36.465 44.755 1.00 64.51 253 HIS X C 1
ATOM 1938 O O . HIS A 1 253 ? 49.037 37.513 44.314 1.00 64.82 253 HIS X O 1
ATOM 1945 N N . ILE A 1 254 ? 50.645 35.937 44.258 1.00 63.28 254 ILE X N 1
ATOM 1946 C CA . ILE A 1 254 ? 51.317 36.602 43.144 1.00 61.23 254 ILE X CA 1
ATOM 1947 C C . ILE A 1 254 ? 50.373 36.598 41.953 1.00 64.06 254 ILE X C 1
ATOM 1948 O O . ILE A 1 254 ? 50.218 37.608 41.256 1.00 64.99 254 ILE X O 1
ATOM 1953 N N . ALA A 1 255 ? 49.735 35.451 41.727 1.00 64.96 255 ALA X N 1
ATOM 1954 C CA . ALA A 1 255 ? 48.791 35.317 40.629 1.00 64.16 255 ALA X CA 1
ATOM 1955 C C . ALA A 1 255 ? 47.741 36.421 40.712 1.00 64.55 255 ALA X C 1
ATOM 1956 O O . ALA A 1 255 ? 47.404 37.032 39.703 1.00 65.19 255 ALA X O 1
ATOM 1958 N N . GLU A 1 256 ? 47.224 36.689 41.906 1.00 65.80 256 GLU X N 1
ATOM 1959 C CA . GLU A 1 256 ? 46.215 37.728 42.022 1.00 70.93 256 GLU X CA 1
ATOM 1960 C C . GLU A 1 256 ? 46.745 39.169 41.889 1.00 71.80 256 GLU X C 1
ATOM 1961 O O . GLU A 1 256 ? 46.024 40.039 41.406 1.00 72.85 256 GLU X O 1
ATOM 1967 N N . LYS A 1 257 ? 47.994 39.423 42.281 1.00 71.99 257 LYS X N 1
ATOM 1968 C CA . LYS A 1 257 ? 48.554 40.770 42.144 1.00 71.00 257 LYS X CA 1
ATOM 1969 C C . LYS A 1 257 ? 48.770 41.077 40.674 1.00 71.07 257 LYS X C 1
ATOM 1970 O O . LYS A 1 257 ? 48.586 42.208 40.236 1.00 71.62 257 LYS X O 1
ATOM 1976 N N . ILE A 1 258 ? 49.174 40.070 39.911 1.00 72.57 258 ILE X N 1
ATOM 1977 C CA . ILE A 1 258 ? 49.393 40.256 38.482 1.00 74.77 258 ILE X CA 1
ATOM 1978 C C . ILE A 1 258 ? 48.054 40.473 37.785 1.00 77.81 258 ILE X C 1
ATOM 1979 O O . ILE A 1 258 ? 47.934 41.350 36.933 1.00 78.66 258 ILE X O 1
ATOM 1984 N N . TYR A 1 259 ? 47.045 39.687 38.148 1.00 79.69 259 TYR X N 1
ATOM 1985 C CA . TYR A 1 259 ? 45.735 39.858 37.547 1.00 82.84 259 TYR X CA 1
ATOM 1986 C C . TYR A 1 259 ? 45.239 41.272 37.836 1.00 84.15 259 TYR X C 1
ATOM 1987 O O . TYR A 1 259 ? 44.712 41.945 36.952 1.00 84.49 259 TYR X O 1
ATOM 1996 N N . SER A 1 260 ? 45.401 41.714 39.082 1.00 84.69 260 SER X N 1
ATOM 1997 C CA . SER A 1 260 ? 44.984 43.050 39.475 1.00 85.12 260 SER X CA 1
ATOM 1998 C C . SER A 1 260 ? 45.719 44.115 38.664 1.00 86.43 260 SER X C 1
ATOM 1999 O O . SER A 1 260 ? 45.236 45.230 38.515 1.00 85.90 260 SER X O 1
ATOM 2002 N N . ILE A 1 261 ? 46.889 43.771 38.142 1.00 88.93 261 ILE X N 1
ATOM 2003 C CA . ILE A 1 261 ? 47.654 44.718 37.347 1.00 91.62 261 ILE X CA 1
ATOM 2004 C C . ILE A 1 261 ? 47.023 44.885 35.973 1.00 93.33 261 ILE X C 1
ATOM 2005 O O . ILE A 1 261 ? 46.827 46.009 35.510 1.00 94.69 261 ILE X O 1
ATOM 2010 N N . MET A 1 262 ? 46.699 43.767 35.326 1.00 95.11 262 MET X N 1
ATOM 2011 C CA . MET A 1 262 ? 46.090 43.789 33.999 1.00 96.13 262 MET X CA 1
ATOM 2012 C C . MET A 1 262 ? 44.721 44.457 34.043 1.00 96.80 262 MET X C 1
ATOM 2013 O O . MET A 1 262 ? 44.295 45.092 33.081 1.00 95.42 262 MET X O 1
ATOM 2018 N N . TYR A 1 263 ? 44.042 44.311 35.174 1.00 98.67 263 TYR X N 1
ATOM 2019 C CA . TYR A 1 263 ? 42.716 44.881 35.377 1.00 100.20 263 TYR X CA 1
ATOM 2020 C C . TYR A 1 263 ? 42.728 46.418 35.390 1.00 101.03 263 TYR X C 1
ATOM 2021 O O . TYR A 1 263 ? 41.673 47.055 35.410 1.00 101.94 263 TYR X O 1
ATOM 2030 N N . ASP A 1 264 ? 43.925 47.005 35.371 1.00 101.29 264 ASP X N 1
ATOM 2031 C CA . ASP A 1 264 ? 44.090 48.459 35.372 1.00 100.60 264 ASP X CA 1
ATOM 2032 C C . ASP A 1 264 ? 44.877 48.905 34.140 1.00 100.13 264 ASP X C 1
ATOM 2033 O O . ASP A 1 264 ? 44.334 49.000 33.037 1.00 100.41 264 ASP X O 1
ATOM 2038 N N . SER A 1 271 ? 49.543 50.367 25.750 1.00 101.03 271 SER X N 1
ATOM 2039 C CA . SER A 1 271 ? 50.671 51.030 25.120 1.00 101.68 271 SER X CA 1
ATOM 2040 C C . SER A 1 271 ? 51.791 50.076 24.687 1.00 102.25 271 SER X C 1
ATOM 2041 O O . SER A 1 271 ? 52.963 50.429 24.765 1.00 103.48 271 SER X O 1
ATOM 2044 N N . THR A 1 272 ? 51.797 49.479 23.699 1.00 101.60 272 THR X N 1
ATOM 2045 C CA . THR A 1 272 ? 52.442 48.184 23.550 1.00 100.18 272 THR X CA 1
ATOM 2046 C C . THR A 1 272 ? 53.633 48.058 24.484 1.00 99.39 272 THR X C 1
ATOM 2047 O O . THR A 1 272 ? 53.733 46.841 24.864 1.00 100.99 272 THR X O 1
ATOM 2051 N N . GLY A 1 273 ? 54.421 48.689 24.730 1.00 96.86 273 GLY X N 1
ATOM 2052 C CA . GLY A 1 273 ? 55.656 48.540 25.470 1.00 93.30 273 GLY X CA 1
ATOM 2053 C C . GLY A 1 273 ? 55.359 48.120 26.897 1.00 91.29 273 GLY X C 1
ATOM 2054 O O . GLY A 1 273 ? 56.185 47.485 27.550 1.00 92.49 273 GLY X O 1
ATOM 2055 N N . ALA A 1 274 ? 54.172 48.474 27.382 1.00 87.86 274 ALA X N 1
ATOM 2056 C CA . ALA A 1 274 ? 53.756 48.129 28.737 1.00 85.23 274 ALA X CA 1
ATOM 2057 C C . ALA A 1 274 ? 53.161 46.725 28.771 1.00 83.23 274 ALA X C 1
ATOM 2058 O O . ALA A 1 274 ? 53.266 46.020 29.768 1.00 82.99 274 ALA X O 1
ATOM 2060 N N . LEU A 1 275 ? 52.393 46.424 27.684 1.00 81.10 275 LEU X N 1
ATOM 2061 C CA . LEU A 1 275 ? 51.878 45.057 27.511 1.00 78.69 275 LEU X CA 1
ATOM 2062 C C . LEU A 1 275 ? 53.132 44.125 27.433 1.00 78.41 275 LEU X C 1
ATOM 2063 O O . LEU A 1 275 ? 52.828 43.073 28.013 1.00 76.87 275 LEU X O 1
ATOM 2068 N N . THR A 1 276 ? 54.112 44.247 26.883 1.00 76.90 276 THR X N 1
ATOM 2069 C CA . THR A 1 276 ? 55.241 43.328 26.796 1.00 75.19 276 THR X CA 1
ATOM 2070 C C . THR A 1 276 ? 56.131 43.432 28.025 1.00 73.72 276 THR X C 1
ATOM 2071 O O . THR A 1 276 ? 57.179 42.806 28.088 1.00 77.15 276 THR X O 1
ATOM 2075 N N . GLN A 1 277 ? 55.733 44.238 28.997 1.00 70.32 277 GLN X N 1
ATOM 2076 C CA . GLN A 1 277 ? 56.511 44.365 30.223 1.00 65.99 277 GLN X CA 1
ATOM 2077 C C . GLN A 1 277 ? 55.816 43.469 31.240 1.00 63.28 277 GLN X C 1
ATOM 2078 O O . GLN A 1 277 ? 56.437 42.913 32.146 1.00 64.63 277 GLN X O 1
ATOM 2084 N N . ILE A 1 278 ? 54.506 43.362 31.103 1.00 60.66 278 ILE X N 1
ATOM 2085 C CA . ILE A 1 278 ? 53.737 42.517 31.983 1.00 62.29 278 ILE X CA 1
ATOM 2086 C C . ILE A 1 278 ? 54.011 41.071 31.557 1.00 61.97 278 ILE X C 1
ATOM 2087 O O . ILE A 1 278 ? 54.049 40.173 32.380 1.00 62.47 278 ILE X O 1
ATOM 2092 N N . ASN A 1 279 ? 54.223 40.871 30.265 1.00 62.37 279 ASN X N 1
ATOM 2093 C CA . ASN A 1 279 ? 54.494 39.550 29.732 1.00 65.50 279 ASN X CA 1
ATOM 2094 C C . ASN A 1 279 ? 55.830 39.025 30.270 1.00 66.50 279 ASN X C 1
ATOM 2095 O O . ASN A 1 279 ? 55.923 37.883 30.740 1.00 67.09 279 ASN X O 1
ATOM 2100 N N . LEU A 1 280 ? 56.862 39.863 30.197 1.00 62.88 280 LEU X N 1
ATOM 2101 C CA . LEU A 1 280 ? 58.172 39.485 30.684 1.00 59.77 280 LEU X CA 1
ATOM 2102 C C . LEU A 1 280 ? 58.133 39.285 32.194 1.00 59.98 280 LEU X C 1
ATOM 2103 O O . LEU A 1 280 ? 58.929 38.523 32.751 1.00 61.49 280 LEU X O 1
ATOM 2108 N N . ASP A 1 281 ? 57.211 39.969 32.866 1.00 57.26 281 ASP X N 1
ATOM 2109 C CA . ASP A 1 281 ? 57.106 39.838 34.318 1.00 56.04 281 ASP X CA 1
ATOM 2110 C C . ASP A 1 281 ? 56.376 38.568 34.716 1.00 55.36 281 ASP X C 1
ATOM 2111 O O . ASP A 1 281 ? 56.707 37.942 35.712 1.00 53.50 281 ASP X O 1
ATOM 2116 N N . LEU A 1 282 ? 55.362 38.200 33.943 1.00 56.30 282 LEU X N 1
ATOM 2117 C CA . LEU A 1 282 ? 54.621 36.998 34.238 1.00 56.90 282 LEU X CA 1
ATOM 2118 C C . LEU A 1 282 ? 55.504 35.792 33.903 1.00 57.84 282 LEU X C 1
ATOM 2119 O O . LEU A 1 282 ? 55.475 34.784 34.606 1.00 54.03 282 LEU X O 1
ATOM 2124 N N . MET A 1 283 ? 56.309 35.903 32.847 1.00 57.08 283 MET X N 1
ATOM 2125 C CA . MET A 1 283 ? 57.165 34.785 32.492 1.00 56.98 283 MET X CA 1
ATOM 2126 C C . MET A 1 283 ? 58.125 34.500 33.611 1.00 58.42 283 MET X C 1
ATOM 2127 O O . MET A 1 283 ? 58.396 33.342 33.919 1.00 62.31 283 MET X O 1
ATOM 2132 N N . GLN A 1 284 ? 58.636 35.547 34.240 1.00 57.61 284 GLN X N 1
ATOM 2133 C CA . GLN A 1 284 ? 59.580 35.331 35.319 1.00 55.61 284 GLN X CA 1
ATOM 2134 C C . GLN A 1 284 ? 58.924 34.555 36.439 1.00 54.63 284 GLN X C 1
ATOM 2135 O O . GLN A 1 284 ? 59.560 33.724 37.071 1.00 55.53 284 GLN X O 1
ATOM 2141 N N . CYS A 1 285 ? 57.650 34.827 36.672 1.00 52.24 285 CYS X N 1
ATOM 2142 C CA . CYS A 1 285 ? 56.919 34.167 37.736 1.00 53.72 285 CYS X CA 1
ATOM 2143 C C . CYS A 1 285 ? 56.565 32.743 37.342 1.00 54.52 285 CYS X C 1
ATOM 2144 O O . CYS A 1 285 ? 56.520 31.855 38.186 1.00 54.42 285 CYS X O 1
ATOM 2147 N N . GLU A 1 286 ? 56.316 32.547 36.054 1.00 54.71 286 GLU X N 1
ATOM 2148 C CA . GLU A 1 286 ? 55.998 31.240 35.500 1.00 55.04 286 GLU X CA 1
ATOM 2149 C C . GLU A 1 286 ? 57.243 30.326 35.583 1.00 57.80 286 GLU X C 1
ATOM 2150 O O . GLU A 1 286 ? 57.124 29.144 35.928 1.00 57.57 286 GLU X O 1
ATOM 2156 N N . PHE A 1 287 ? 58.429 30.861 35.288 1.00 57.39 287 PHE X N 1
ATOM 2157 C CA . PHE A 1 287 ? 59.646 30.059 35.382 1.00 58.63 287 PHE X CA 1
ATOM 2158 C C . PHE A 1 287 ? 59.787 29.607 36.830 1.00 61.17 287 PHE X C 1
ATOM 2159 O O . PHE A 1 287 ? 59.984 28.425 37.126 1.00 62.69 287 PHE X O 1
ATOM 2167 N N . PHE A 1 288 ? 59.674 30.572 37.729 1.00 61.58 288 PHE X N 1
ATOM 2168 C CA . PHE A 1 288 ? 59.784 30.343 39.161 1.00 59.75 288 PHE X CA 1
ATOM 2169 C C . PHE A 1 288 ? 58.876 29.199 39.637 1.00 60.34 288 PHE X C 1
ATOM 2170 O O . PHE A 1 288 ? 59.316 28.302 40.363 1.00 59.34 288 PHE X O 1
ATOM 2178 N N . ALA A 1 289 ? 57.613 29.238 39.223 1.00 58.84 289 ALA X N 1
ATOM 2179 C CA . ALA A 1 289 ? 56.645 28.215 39.599 1.00 59.22 289 ALA X CA 1
ATOM 2180 C C . ALA A 1 289 ? 57.124 26.835 39.139 1.00 61.11 289 ALA X C 1
ATOM 2181 O O . ALA A 1 289 ? 56.923 25.822 39.815 1.00 60.93 289 ALA X O 1
ATOM 2183 N N . ALA A 1 290 ? 57.778 26.818 37.985 1.00 61.73 290 ALA X N 1
ATOM 2184 C CA . ALA A 1 290 ? 58.288 25.597 37.380 1.00 61.12 290 ALA X CA 1
ATOM 2185 C C . ALA A 1 290 ? 59.718 25.277 37.773 1.00 61.12 290 ALA X C 1
ATOM 2186 O O . ALA A 1 290 ? 60.413 24.612 37.034 1.00 65.15 290 ALA X O 1
ATOM 2188 N N . SER A 1 291 ? 60.167 25.726 38.930 1.00 63.57 291 SER X N 1
ATOM 2189 C CA . SER A 1 291 ? 61.547 25.466 39.325 1.00 64.91 291 SER X CA 1
ATOM 2190 C C . SER A 1 291 ? 61.684 24.748 40.656 1.00 65.99 291 SER X C 1
ATOM 2191 O O . SER A 1 291 ? 62.792 24.595 41.157 1.00 66.78 291 SER X O 1
ATOM 2194 N N . GLU A 1 292 ? 60.566 24.327 41.239 1.00 68.94 292 GLU X N 1
ATOM 2195 C CA . GLU A 1 292 ? 60.585 23.630 42.526 1.00 72.63 292 GLU X CA 1
ATOM 2196 C C . GLU A 1 292 ? 61.164 24.510 43.625 1.00 71.99 292 GLU X C 1
ATOM 2197 O O . GLU A 1 292 ? 62.230 24.211 44.170 1.00 72.60 292 GLU X O 1
ATOM 2203 N N . PRO A 1 293 ? 60.467 25.605 43.971 1.00 72.17 293 PRO X N 1
ATOM 2204 C CA . PRO A 1 293 ? 60.939 26.521 45.016 1.00 73.44 293 PRO X CA 1
ATOM 2205 C C . PRO A 1 293 ? 61.037 25.813 46.36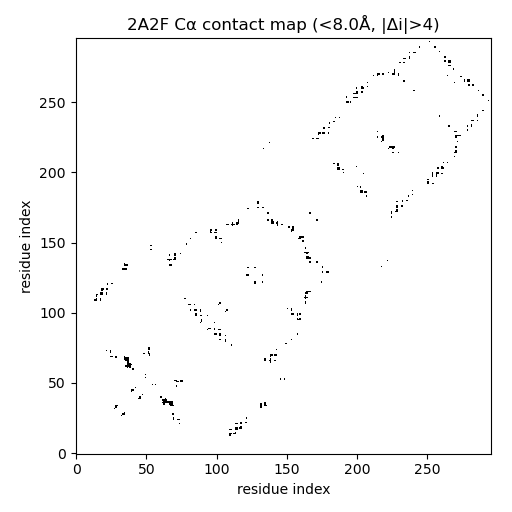5 1.00 76.06 293 PRO X C 1
ATOM 2206 O O . PRO A 1 293 ? 61.864 26.164 47.213 1.00 77.56 293 PRO X O 1
ATOM 2210 N N . VAL A 1 294 ? 60.166 24.828 46.563 1.00 76.42 294 VAL X N 1
ATOM 2211 C CA . VAL A 1 294 ? 60.155 24.038 47.786 1.00 76.99 294 VAL X CA 1
ATOM 2212 C C . VAL A 1 294 ? 59.856 22.595 47.428 1.00 77.71 294 VAL X C 1
ATOM 2213 O O . VAL A 1 294 ? 58.890 22.295 46.720 1.00 77.24 294 VAL X O 1
ATOM 2217 N N . PRO A 1 295 ? 60.695 21.677 47.910 1.00 78.80 295 PRO X N 1
ATOM 2218 C CA . PRO A 1 295 ? 60.535 20.245 47.648 1.00 79.94 295 PRO X CA 1
ATOM 2219 C C . PRO A 1 295 ? 59.210 19.686 48.155 1.00 80.39 295 PRO X C 1
ATOM 2220 O O . PRO A 1 295 ? 58.761 20.055 49.233 1.00 80.38 295 PRO X O 1
ATOM 2224 N N . GLY A 1 296 ? 58.581 18.824 47.361 1.00 81.48 296 GLY X N 1
ATOM 2225 C CA . GLY A 1 296 ? 57.344 18.198 47.795 1.00 83.98 296 GLY X CA 1
ATOM 2226 C C . GLY A 1 296 ? 55.973 18.700 47.372 1.00 85.61 296 GLY X C 1
ATOM 2227 O O . GLY A 1 296 ? 55.068 18.796 48.200 1.00 86.28 296 GLY X O 1
ATOM 2228 N N . LEU A 1 297 ? 55.779 19.448 46.319 1.00 87.53 297 LEU X N 1
ATOM 2229 C CA . LEU A 1 297 ? 54.537 19.548 45.525 1.00 90.73 297 LEU X CA 1
ATOM 2230 C C . LEU A 1 297 ? 54.761 18.901 44.151 1.00 93.51 297 LEU X C 1
ATOM 2231 O O . LEU A 1 297 ? 53.857 18.291 43.579 1.00 92.68 297 LEU X O 1
ATOM 2236 N N . LYS A 1 298 ? 55.854 18.544 43.722 1.00 97.74 298 LYS X N 1
ATOM 2237 C CA . LYS A 1 298 ? 56.343 18.445 42.358 1.00 101.12 298 LYS X CA 1
ATOM 2238 C C . LYS A 1 298 ? 55.221 18.046 41.410 1.00 102.08 298 LYS X C 1
ATOM 2239 O O . LYS A 1 298 ? 54.685 16.886 41.621 1.00 102.77 298 LYS X O 1
ATOM 2245 N N . GLU A 1 299 ? 54.537 18.233 40.660 1.00 101.85 299 GLU X N 1
ATOM 2246 C CA . GLU A 1 299 ? 54.043 18.517 39.309 1.00 101.27 299 GLU X CA 1
ATOM 2247 C C . GLU A 1 299 ? 53.138 19.722 39.064 1.00 99.30 299 GLU X C 1
ATOM 2248 O O . GLU A 1 299 ? 52.073 19.835 39.657 1.00 100.22 299 GLU X O 1
ATOM 2254 N N . GLY A 1 300 ? 53.559 20.609 38.161 1.00 95.70 300 GLY X N 1
ATOM 2255 C CA . GLY A 1 300 ? 52.775 21.795 37.811 1.00 90.30 300 GLY X CA 1
ATOM 2256 C C . GLY A 1 300 ? 51.657 22.253 38.732 1.00 86.95 300 GLY X C 1
ATOM 2257 O O . GLY A 1 300 ? 50.623 22.751 38.276 1.00 87.24 300 GLY X O 1
ATOM 2258 N N . GLU A 1 301 ? 51.870 22.118 40.034 1.00 84.49 301 GLU X N 1
ATOM 2259 C CA . GLU A 1 301 ? 50.868 22.540 40.990 1.00 82.11 301 GLU X CA 1
ATOM 2260 C C . GLU A 1 301 ? 50.914 24.048 41.068 1.00 80.25 301 GLU X C 1
ATOM 2261 O O . GLU A 1 301 ? 49.888 24.714 40.975 1.00 81.54 301 GLU X O 1
ATOM 2267 N N . LEU A 1 302 ? 52.116 24.583 41.233 1.00 77.50 302 LEU X N 1
ATOM 2268 C CA . LEU A 1 302 ? 52.289 26.022 41.323 1.00 75.24 302 LEU X CA 1
ATOM 2269 C C . LEU A 1 302 ? 51.924 26.698 40.008 1.00 75.99 302 LEU X C 1
ATOM 2270 O O . LEU A 1 302 ? 51.316 27.772 39.989 1.00 77.42 302 LEU X O 1
ATOM 2275 N N . SER A 1 303 ? 52.289 26.048 38.910 1.00 74.04 303 SER X N 1
ATOM 2276 C CA . SER A 1 303 ? 52.039 26.571 37.583 1.00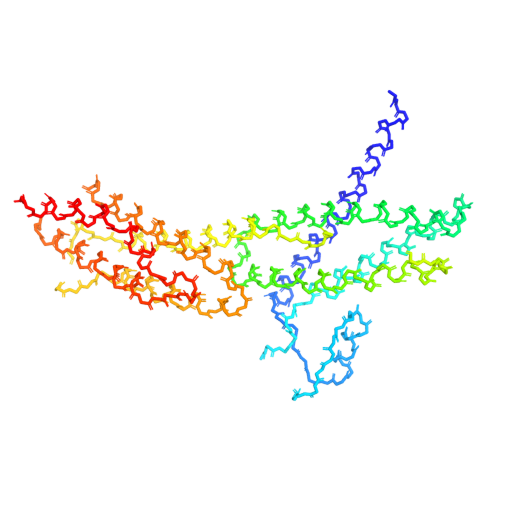 72.05 303 SER X CA 1
ATOM 2277 C C . SER A 1 303 ? 50.589 26.865 37.256 1.00 72.50 303 SER X C 1
ATOM 2278 O O . SER A 1 303 ? 50.296 27.851 36.589 1.00 73.68 303 SER X O 1
ATOM 2281 N N . LYS A 1 304 ? 49.672 26.029 37.720 1.00 73.46 304 LYS X N 1
ATOM 2282 C CA . LYS A 1 304 ? 48.280 26.260 37.373 1.00 73.04 304 LYS X CA 1
ATOM 2283 C C . LYS A 1 304 ? 47.740 27.563 37.946 1.00 71.61 304 LYS X C 1
ATOM 2284 O O . LYS A 1 304 ? 46.693 28.040 37.514 1.00 70.57 304 LYS X O 1
ATOM 2290 N N . TYR A 1 305 ? 48.459 28.149 38.903 1.00 71.25 305 TYR X N 1
ATOM 2291 C CA . TYR A 1 305 ? 48.032 29.426 39.491 1.00 71.33 305 TYR X CA 1
ATOM 2292 C C . TYR A 1 305 ? 48.176 30.537 38.449 1.00 69.48 305 TYR X C 1
ATOM 2293 O O . TYR A 1 305 ? 47.542 31.576 38.546 1.00 69.37 305 TYR X O 1
ATOM 2302 N N . PHE A 1 306 ? 49.010 30.309 37.442 1.00 69.26 306 PHE X N 1
ATOM 2303 C CA . PHE A 1 306 ? 49.222 31.311 36.415 1.00 70.37 306 PHE X CA 1
ATOM 2304 C C . PHE A 1 306 ? 48.525 31.063 35.086 1.00 72.25 306 PHE X C 1
ATOM 2305 O O . PHE A 1 306 ? 48.591 31.911 34.198 1.00 73.70 306 PHE X O 1
ATOM 2313 N N . LEU A 1 307 ? 47.841 29.929 34.947 1.00 74.46 307 LEU X N 1
ATOM 2314 C CA . LEU A 1 307 ? 47.157 29.616 33.695 1.00 75.23 307 LEU X CA 1
ATOM 2315 C C . LEU A 1 307 ? 46.123 30.651 33.300 1.00 74.28 307 LEU X C 1
ATOM 2316 O O . LEU A 1 307 ? 46.154 31.154 32.179 1.00 74.38 307 LEU X O 1
ATOM 2321 N N . ARG A 1 308 ? 45.209 30.980 34.208 1.00 74.60 308 ARG X N 1
ATOM 2322 C CA . ARG A 1 308 ? 44.181 31.969 33.883 1.00 76.49 308 ARG X CA 1
ATOM 2323 C C . ARG A 1 308 ? 44.823 33.281 33.438 1.00 74.31 308 ARG X C 1
ATOM 2324 O O . ARG A 1 308 ? 44.393 33.885 32.457 1.00 72.58 308 ARG X O 1
ATOM 2332 N N . ASN A 1 309 ? 45.863 33.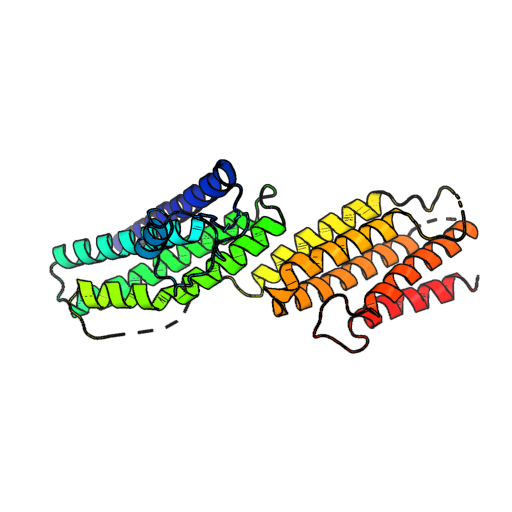708 34.154 1.00 73.03 309 ASN X N 1
ATOM 2333 C CA . ASN A 1 309 ? 46.559 34.950 33.826 1.00 71.36 309 ASN X CA 1
ATOM 2334 C C . ASN A 1 309 ? 47.208 34.877 32.451 1.00 70.87 309 ASN X C 1
ATOM 2335 O O . ASN A 1 309 ? 47.122 35.828 31.666 1.00 69.91 309 ASN X O 1
ATOM 2340 N N . ARG A 1 310 ? 47.854 33.751 32.162 1.00 69.21 310 ARG X N 1
ATOM 2341 C CA . ARG A 1 310 ? 48.506 33.573 30.875 1.00 70.27 310 ARG X CA 1
ATOM 2342 C C . ARG A 1 310 ? 47.467 33.556 29.751 1.00 71.65 310 ARG X C 1
ATOM 2343 O O . ARG A 1 310 ? 47.703 34.096 28.675 1.00 71.87 310 ARG X O 1
ATOM 2351 N N . GLN A 1 311 ? 46.312 32.951 30.000 1.00 73.80 311 GLN X N 1
ATOM 2352 C CA . GLN A 1 311 ? 45.270 32.916 28.986 1.00 76.39 311 GLN X CA 1
ATOM 2353 C C . GLN A 1 311 ? 44.802 34.329 28.690 1.00 78.09 311 GLN X C 1
ATOM 2354 O O . GLN A 1 311 ? 44.800 34.763 27.536 1.00 79.29 311 GLN X O 1
ATOM 2360 N N . LEU A 1 312 ? 44.405 35.041 29.741 1.00 79.59 312 LEU X N 1
ATOM 2361 C CA . LEU A 1 312 ? 43.946 36.416 29.609 1.00 80.94 312 LEU X CA 1
ATOM 2362 C C . LEU A 1 312 ? 44.993 37.278 28.915 1.00 80.87 312 LEU X C 1
ATOM 2363 O O . LEU A 1 312 ? 44.706 37.925 27.914 1.00 80.54 312 LEU X O 1
ATOM 2368 N N . LEU A 1 313 ? 46.210 37.281 29.450 1.00 80.84 313 LEU X N 1
ATOM 2369 C CA . LEU A 1 313 ? 47.280 38.073 28.865 1.00 80.68 313 LEU X CA 1
ATOM 2370 C C . LEU A 1 313 ? 47.323 37.824 27.369 1.00 80.62 313 LEU X C 1
ATOM 2371 O O . LEU A 1 313 ? 47.226 38.759 26.588 1.00 80.36 313 LEU X O 1
ATOM 2376 N N . ASP A 1 314 ? 47.467 36.563 26.972 1.00 82.69 314 ASP X N 1
ATOM 2377 C CA . ASP A 1 314 ? 47.525 36.199 25.554 1.00 84.06 314 ASP X CA 1
ATOM 2378 C C . ASP A 1 314 ? 46.320 36.708 24.765 1.00 84.80 314 ASP X C 1
ATOM 2379 O O . ASP A 1 314 ? 46.449 37.076 23.602 1.00 84.02 314 ASP X O 1
ATOM 2384 N N . LEU A 1 315 ? 45.151 36.731 25.398 1.00 86.51 315 LEU X N 1
ATOM 2385 C CA . LEU A 1 315 ? 43.945 37.237 24.745 1.00 90.67 315 LEU X CA 1
ATOM 2386 C C . LEU A 1 315 ? 44.000 38.769 24.676 1.00 92.75 315 LEU X C 1
ATOM 2387 O O . LEU A 1 315 ? 43.278 39.391 23.897 1.00 94.76 315 LEU X O 1
ATOM 2392 N N . LEU A 1 316 ? 44.843 39.375 25.508 1.00 94.06 316 LEU X N 1
ATOM 2393 C CA . LEU A 1 316 ? 45.003 40.827 25.516 1.00 93.79 316 LEU X CA 1
ATOM 2394 C C . LEU A 1 316 ? 45.956 41.214 24.409 1.00 94.03 316 LEU X C 1
ATOM 2395 O O . LEU A 1 316 ? 45.734 42.188 23.699 1.00 94.80 316 LEU X O 1
ATOM 2400 N N . ILE A 1 317 ? 47.019 40.436 24.266 1.00 95.09 317 ILE X N 1
ATOM 2401 C CA . ILE A 1 317 ? 48.024 40.691 23.250 1.00 96.87 317 ILE X CA 1
ATOM 2402 C C . ILE A 1 317 ? 47.447 40.559 21.843 1.00 99.28 317 ILE X C 1
ATOM 2403 O O . ILE A 1 317 ? 47.961 41.164 20.899 1.00 100.91 317 ILE X O 1
ATOM 2408 N N . LEU A 1 318 ? 46.386 39.773 21.688 1.00 100.45 318 LEU X N 1
ATOM 2409 C CA . LEU A 1 318 ? 45.777 39.641 20.372 1.00 102.08 318 LEU X CA 1
ATOM 2410 C C . LEU A 1 318 ? 44.830 40.810 20.175 1.00 103.13 318 LEU X C 1
ATOM 2411 O O . LEU A 1 318 ? 43.634 40.630 19.981 1.00 103.00 318 LEU X O 1
ATOM 2416 N N . GLU A 1 319 ? 45.393 42.012 20.244 1.00 105.64 319 GLU X N 1
ATOM 2417 C CA . GLU A 1 319 ? 44.653 43.261 20.087 1.00 107.42 319 GLU X CA 1
ATOM 2418 C C . GLU A 1 319 ? 45.630 44.433 20.061 1.00 107.27 319 GLU X C 1
ATOM 2419 O O . GLU A 1 319 ? 45.866 44.983 18.959 1.00 106.53 319 GLU X O 1
#

Solvent-accessible surface area: 17409 Å² total; per-residue (Å²): 127,146,129,133,78,89,116,59,90,123,91,60,122,103,7,70,82,13,29,104,110,0,39,82,4,5,109,62,7,17,84,160,55,92,2,99,36,4,58,29,127,72,94,158,66,58,85,77,16,46,137,100,2,41,48,91,85,122,175,135,139,136,167,85,13,46,0,0,80,0,0,2,48,0,6,60,44,0,65,82,9,2,88,47,28,0,99,125,3,72,127,100,122,62,50,74,99,93,1,1,44,93,0,64,157,32,0,48,123,26,0,42,114,0,0,60,17,0,9,54,50,2,9,194,48,128,57,5,65,23,93,24,0,9,14,0,7,18,0,2,75,44,1,65,127,2,30,77,90,6,53,53,44,2,8,132,56,8,136,22,153,215,121,28,4,90,17,51,145,106,66,0,36,45,29,0,3,112,39,0,9,57,74,0,46,95,29,13,138,128,41,58,31,144,204,217,145,77,114,16,22,72,8,0,56,70,0,12,62,56,0,102,78,14,0,95,61,4,10,158,90,11,60,141,16,1,26,19,1,0,87,89,1,0,74,19,0,1,60,52,2,100,56,32,32,172,150,130,105,51,21,51,67,38,18,30,43,1,0,62,64,0,46,141,5,8,78,61,94,17,2,88,44,28,140,153,51,46,6,39,95,32,4,106,130,1,47,110,63,0,61,110,65,75,138,177

Radius of gyration: 25.23 Å; Cα contacts (8 Å, |Δi|>4): 274; chains: 1; bounding box: 57×49×82 Å

Nearest PDB structures (foldseek):
  2a2f-assembly1_X  TM=1.003E+00  e=1.950E-41  Drosophila melanogaster
  5cwb-assembly1_A  TM=3.402E-01  e=6.023E-01  synthetic construct
  1qgk-assembly1_A  TM=2.680E-01  e=7.097E+00  Homo sapiens

Foldseek 3Di:
DVVVVVVVVVLVVLLVVLLVVLLVVVVCCCVVPVFFADDDFDVVVVVVQCVLAPDDDDDDGVVDHLAGPSQSVLLNVLLVVLVVQLVVVVVVVDALVRSLVCSVPSSLVSLQSSLQSNLVVVLPDPSQALLSLLRLQVSLVSNVVRVVVSSVSSCVVSVHDGCRSHDPLVVSLVSNLVNLLVVLVVLLVPDDLVDDDLAADPSLVVNLVVLLVVLVSPCVPPVVSSVSSLLSNLLSVLVSLVVVVVPPVVSLSRSVNSLVVSLVSLQPCSHPDPPDCPSNVSCPVVVVVSVVVVVD